Protein AF-A0A968WZY9-F1 (afdb_monomer)

Foldseek 3Di:
DDDCQDPPRFGWDQDPLGTWTDLPVFIADPVVQWTPDFDPVPPDDDDSTHDQNVCSVPDDDSHSFQQCHPVVQVVCCVVPVDGDFLVNLLVSLVQQLAFDPDPPSHNDPVQVVVCVVCVVCCQVQNDDPPDGFQALVSLLSSLLSNLVRDDPVCLVSSLVSLCQAAQLQTPVHNPVSLLCSLPPDPSCVVRPHRARAHHQWAPLQDWPPDGHSSNLLSSLLSCLQVHPLVVQLVSQCVRQVPPRSSSQSSNLSSVLSVCCNVVLAPSNLSSQSSCVRTGNDPDPHDCPRSCVVVVVVVVPDD

Mean predicted aligned error: 12.92 Å

Structure (mmCIF, N/CA/C/O backbone):
data_AF-A0A968WZY9-F1
#
_entry.id   AF-A0A968WZY9-F1
#
loop_
_atom_site.group_PDB
_atom_site.id
_atom_site.type_symbol
_atom_site.label_atom_id
_atom_site.label_alt_id
_atom_site.label_comp_id
_atom_site.label_asym_id
_atom_site.label_entity_id
_atom_site.label_seq_id
_atom_site.pdbx_PDB_ins_code
_atom_site.Cartn_x
_atom_site.Cartn_y
_atom_site.Cartn_z
_atom_site.occupancy
_atom_site.B_iso_or_equiv
_atom_site.auth_seq_id
_atom_site.auth_comp_id
_atom_site.auth_asym_id
_atom_site.auth_atom_id
_atom_site.pdbx_PDB_model_num
ATOM 1 N N . MET A 1 1 ? -13.220 -36.077 16.880 1.00 39.66 1 MET A N 1
ATOM 2 C CA . MET A 1 1 ? -12.294 -35.070 17.439 1.00 39.66 1 MET A CA 1
ATOM 3 C C . MET A 1 1 ? -13.018 -33.736 17.449 1.00 39.66 1 MET A C 1
ATOM 5 O O . MET A 1 1 ? -13.465 -33.317 16.391 1.00 39.66 1 MET A O 1
ATOM 9 N N . HIS A 1 2 ? -13.209 -33.118 18.615 1.00 42.47 2 HIS A N 1
ATOM 10 C CA . HIS A 1 2 ? -13.735 -31.753 18.688 1.00 42.47 2 HIS A CA 1
ATOM 11 C C . HIS A 1 2 ? -12.620 -30.784 18.286 1.00 42.47 2 HIS A C 1
ATOM 13 O O . HIS A 1 2 ? -11.524 -30.854 18.837 1.00 42.47 2 HIS A O 1
ATOM 19 N N . THR A 1 3 ? -12.872 -29.910 17.316 1.00 48.12 3 THR A N 1
ATOM 20 C CA . THR A 1 3 ? -11.933 -28.843 16.967 1.00 48.12 3 THR A CA 1
ATOM 21 C C . THR A 1 3 ? -11.948 -27.792 18.076 1.00 48.12 3 THR A C 1
ATOM 23 O O . THR A 1 3 ? -13.012 -27.351 18.509 1.00 48.12 3 THR A O 1
ATOM 26 N N . ALA A 1 4 ? -10.768 -27.389 18.552 1.00 61.94 4 ALA A N 1
ATOM 27 C CA . ALA A 1 4 ? -10.627 -26.323 19.548 1.00 61.94 4 ALA A CA 1
ATOM 28 C C . ALA A 1 4 ? -11.057 -24.944 19.003 1.00 61.94 4 ALA A C 1
ATOM 30 O O . ALA A 1 4 ? -11.374 -24.037 19.768 1.00 61.94 4 ALA A O 1
ATOM 31 N N . ARG A 1 5 ? -11.133 -24.807 17.673 1.00 65.31 5 ARG A N 1
ATOM 32 C CA . ARG A 1 5 ? -11.726 -23.657 16.986 1.00 65.31 5 ARG A CA 1
ATOM 33 C C . ARG A 1 5 ? -13.230 -23.844 16.829 1.00 65.31 5 ARG A C 1
ATOM 35 O O . ARG A 1 5 ? -13.664 -24.900 16.358 1.00 65.31 5 ARG A O 1
ATOM 42 N N . ARG A 1 6 ? -14.011 -22.831 17.215 1.00 74.25 6 ARG A N 1
ATOM 43 C CA . ARG A 1 6 ? -15.479 -22.852 17.101 1.00 74.25 6 ARG A CA 1
ATOM 44 C C . ARG A 1 6 ? -15.986 -21.604 16.374 1.00 74.25 6 ARG A C 1
ATOM 46 O O . ARG A 1 6 ? -15.965 -21.558 15.148 1.00 74.25 6 ARG A O 1
ATOM 53 N N . TRP A 1 7 ? -16.460 -20.602 17.103 1.00 55.00 7 TRP A N 1
ATOM 54 C CA . TRP A 1 7 ? -17.126 -19.442 16.524 1.00 55.00 7 TRP A CA 1
ATOM 55 C C . TRP A 1 7 ? -16.161 -18.537 15.747 1.00 55.00 7 TRP A C 1
ATOM 57 O O . TRP A 1 7 ? -15.059 -18.256 16.213 1.00 55.00 7 TRP A O 1
ATOM 67 N N . THR A 1 8 ? -16.561 -18.153 14.527 1.00 59.75 8 THR A N 1
ATOM 68 C CA . THR A 1 8 ? -15.757 -17.379 13.554 1.00 59.75 8 THR A CA 1
ATOM 69 C C . THR A 1 8 ? -14.313 -17.871 13.377 1.00 59.75 8 THR A C 1
ATOM 71 O O . THR A 1 8 ? -13.411 -17.077 13.133 1.00 59.75 8 THR A O 1
ATOM 74 N N . GLY A 1 9 ? -14.073 -19.178 13.538 1.00 65.88 9 GLY A N 1
ATOM 75 C CA . GLY A 1 9 ? -12.741 -19.778 13.405 1.00 65.88 9 GLY A CA 1
ATOM 76 C C . GLY A 1 9 ? -11.791 -19.547 14.587 1.00 65.88 9 GLY A C 1
ATOM 77 O O . GLY A 1 9 ? -10.646 -19.990 14.518 1.00 65.88 9 GLY A O 1
ATOM 78 N N . GLN A 1 10 ? -12.249 -18.917 15.671 1.00 72.88 10 GLN A N 1
ATOM 79 C CA . GLN A 1 10 ? -11.418 -18.570 16.826 1.00 72.88 10 GLN A CA 1
ATOM 80 C C . GLN A 1 10 ? -11.286 -19.722 17.820 1.00 72.88 10 GLN A C 1
ATOM 82 O O . GLN A 1 10 ? -12.179 -20.574 17.935 1.00 72.88 10 GLN A O 1
ATOM 87 N N . TRP A 1 11 ? -10.171 -19.736 18.552 1.00 71.50 11 TRP A N 1
ATOM 88 C CA . TRP A 1 11 ? -9.905 -20.719 19.600 1.00 71.50 11 TRP A CA 1
ATOM 89 C C . TRP A 1 11 ? -10.831 -20.486 20.789 1.00 71.50 11 TRP A C 1
ATOM 91 O O . TRP A 1 11 ? -10.942 -19.372 21.290 1.00 71.50 11 TRP A O 1
ATOM 101 N N . SER A 1 12 ? -11.521 -21.544 21.211 1.00 77.19 12 SER A N 1
ATOM 102 C CA . SER A 1 12 ? -12.376 -21.531 22.392 1.00 77.19 12 SER A CA 1
ATOM 103 C C . SER A 1 12 ? -11.566 -21.979 23.604 1.00 77.19 12 SER A C 1
ATOM 105 O O . SER A 1 12 ? -11.118 -23.124 23.645 1.00 77.19 12 SER A O 1
ATOM 107 N N . GLU A 1 13 ? -11.464 -21.127 24.616 1.00 73.50 13 GLU A N 1
ATOM 108 C CA . GLU A 1 13 ? -10.927 -21.474 25.931 1.00 73.50 13 GLU A CA 1
ATOM 109 C C . GLU A 1 13 ? -12.063 -21.647 26.941 1.00 73.50 13 GLU A C 1
ATOM 111 O O . GLU A 1 13 ? -12.970 -20.823 27.027 1.00 73.50 13 GLU A O 1
ATOM 116 N N . GLU A 1 14 ? -12.043 -22.731 27.712 1.00 74.88 14 GLU A N 1
ATOM 117 C CA . GLU A 1 14 ? -12.964 -22.921 28.837 1.00 74.88 14 GLU A CA 1
ATOM 118 C C . GLU A 1 14 ? -12.438 -22.133 30.044 1.00 74.88 14 GLU A C 1
ATOM 120 O O . GLU A 1 14 ? -11.320 -22.366 30.502 1.00 74.88 14 GLU A O 1
ATOM 125 N N . SER A 1 15 ? -13.239 -21.209 30.576 1.00 64.38 15 SER A N 1
ATOM 126 C CA . SER A 1 15 ? -12.901 -20.431 31.771 1.00 64.38 15 SER A CA 1
ATOM 127 C C . SER A 1 15 ? -13.986 -20.563 32.842 1.00 64.38 15 SER A C 1
ATOM 129 O O . SER A 1 15 ? -15.112 -20.975 32.557 1.00 64.38 15 SER A O 1
ATOM 131 N N . MET A 1 16 ? -13.699 -20.126 34.074 1.00 56.44 16 MET A N 1
ATOM 132 C CA . MET A 1 16 ? -14.706 -20.059 35.148 1.00 56.44 16 MET A CA 1
ATOM 133 C C . MET A 1 16 ? -15.886 -19.113 34.834 1.00 56.44 16 MET A C 1
ATOM 135 O O . MET A 1 16 ? -16.884 -19.132 35.549 1.00 56.44 16 MET A O 1
ATOM 139 N N . LEU A 1 17 ? -15.790 -18.300 33.774 1.00 57.31 17 LEU A N 1
ATOM 140 C CA . LEU A 1 17 ? -16.831 -17.385 33.290 1.00 57.31 17 LEU A CA 1
ATOM 141 C C . LEU A 1 17 ? -17.576 -17.921 32.045 1.00 57.31 17 LEU A C 1
ATOM 143 O O . LEU A 1 17 ? -18.368 -17.192 31.447 1.00 57.31 17 LEU A O 1
ATOM 147 N N . GLY A 1 18 ? -17.332 -19.176 31.645 1.00 65.50 18 GLY A N 1
ATOM 148 C CA . GLY A 1 18 ? -17.833 -19.790 30.407 1.00 65.50 18 GLY A CA 1
ATOM 149 C C . GLY A 1 18 ? -16.776 -19.854 29.295 1.00 65.50 18 GLY A C 1
ATOM 150 O O . GLY A 1 18 ? -15.618 -19.483 29.508 1.00 65.50 18 GLY A O 1
ATOM 151 N N . SER A 1 19 ? -17.158 -20.341 28.105 1.00 73.31 19 SER A N 1
ATOM 152 C CA . SER A 1 19 ? -16.253 -20.401 26.945 1.00 73.31 19 SER A CA 1
ATOM 153 C C . SER A 1 19 ? -15.888 -18.989 26.475 1.00 73.31 19 SER A C 1
ATOM 155 O O . SER A 1 19 ? -16.786 -18.203 26.192 1.00 73.31 19 SER A O 1
ATOM 157 N N . LEU A 1 20 ? -14.601 -18.671 26.364 1.00 82.06 20 LEU A N 1
ATOM 158 C CA . LEU A 1 20 ? -14.066 -17.431 25.799 1.00 82.06 20 LEU A CA 1
ATOM 159 C C . LEU A 1 20 ? -13.447 -17.705 24.432 1.00 82.06 20 LEU A C 1
ATOM 161 O O . LEU A 1 20 ? -12.949 -18.799 24.188 1.00 82.06 20 LEU A O 1
ATOM 165 N N . TYR A 1 21 ? -13.474 -16.713 23.548 1.00 78.19 21 TYR A N 1
ATOM 166 C CA . TYR A 1 21 ? -12.838 -16.793 22.238 1.00 78.19 21 TYR A CA 1
ATOM 167 C C . TYR A 1 21 ? -11.599 -15.913 22.191 1.00 78.19 21 TYR A C 1
ATOM 169 O O . TYR A 1 21 ? -11.698 -14.707 22.422 1.00 78.19 21 TYR A O 1
ATOM 177 N N . ASP A 1 22 ? -10.453 -16.508 21.885 1.00 80.69 22 ASP A N 1
ATOM 178 C CA . ASP A 1 22 ? -9.210 -15.776 21.670 1.00 80.69 22 ASP A CA 1
ATOM 179 C C . ASP A 1 22 ? -9.145 -15.257 20.226 1.00 80.69 22 ASP A C 1
ATOM 181 O O . ASP A 1 22 ? -9.097 -16.052 19.288 1.00 80.69 22 ASP A O 1
ATOM 185 N N . PHE A 1 23 ? -9.158 -13.929 20.064 1.00 71.25 23 PHE A N 1
ATOM 186 C CA . PHE A 1 23 ? -8.987 -13.223 18.785 1.00 71.25 23 PHE A CA 1
ATOM 187 C C . PHE A 1 23 ? -7.537 -12.722 18.583 1.00 71.25 23 PHE A C 1
ATOM 189 O O . PHE A 1 23 ? -7.266 -11.826 17.779 1.00 71.25 23 PHE A O 1
ATOM 196 N N . GLY A 1 24 ? -6.584 -13.236 19.365 1.00 70.19 24 GLY A N 1
ATOM 197 C CA . GLY A 1 24 ? -5.149 -12.948 19.313 1.00 70.19 24 GLY A CA 1
ATOM 198 C C . GLY A 1 24 ? -4.737 -11.611 19.936 1.00 70.19 24 GLY A C 1
ATOM 199 O O . GLY A 1 24 ? -3.662 -11.510 20.516 1.00 70.19 24 GLY A O 1
ATOM 200 N N . GLY A 1 25 ? -5.574 -10.574 19.837 1.00 66.38 25 GLY A N 1
ATOM 201 C CA . GLY A 1 25 ? -5.347 -9.278 20.499 1.00 66.38 25 GLY A CA 1
ATOM 202 C C . GLY A 1 25 ? -6.239 -9.038 21.718 1.00 66.38 25 GLY A C 1
ATOM 203 O O . GLY A 1 25 ? -5.916 -8.229 22.587 1.00 66.38 25 GLY A O 1
ATOM 204 N N . ARG A 1 26 ? -7.391 -9.715 21.775 1.00 80.06 26 ARG A N 1
ATOM 205 C CA . ARG A 1 26 ? -8.406 -9.562 22.822 1.00 80.06 26 ARG A CA 1
ATOM 206 C C . ARG A 1 26 ? -9.182 -10.863 22.985 1.00 80.06 26 ARG A C 1
ATOM 208 O O . ARG A 1 26 ? -9.463 -11.545 22.004 1.00 80.06 26 ARG A O 1
ATOM 215 N N . PHE A 1 27 ? -9.614 -11.142 24.209 1.00 82.56 27 PHE A N 1
ATOM 216 C CA . PHE A 1 27 ? -10.587 -12.200 24.469 1.00 82.56 27 PHE A CA 1
ATOM 217 C C . PHE A 1 27 ? -12.009 -11.675 24.287 1.00 82.56 27 PHE A C 1
ATOM 219 O O . PHE A 1 27 ? -12.334 -10.578 24.744 1.00 82.56 27 PHE A O 1
ATOM 226 N N . MET A 1 28 ? -12.868 -12.464 23.650 1.00 84.25 28 MET A N 1
ATOM 227 C CA . MET A 1 28 ? -14.288 -12.181 23.457 1.00 84.25 28 MET A CA 1
ATOM 228 C C . MET A 1 28 ? -15.132 -13.147 24.298 1.00 84.25 28 MET A C 1
ATOM 230 O O . MET A 1 28 ? -14.930 -14.359 24.252 1.00 84.25 28 MET A O 1
ATOM 234 N N . SER A 1 29 ? -16.088 -12.618 25.067 1.00 83.38 29 SER A N 1
ATOM 235 C CA . SER A 1 29 ? -17.090 -13.415 25.776 1.00 83.38 29 SER A CA 1
ATOM 236 C C . SER A 1 29 ? -18.355 -13.583 24.922 1.00 83.38 29 SER A C 1
ATOM 238 O O . SER A 1 29 ? -19.102 -12.614 24.752 1.00 83.38 29 SER A O 1
ATOM 240 N N . PRO A 1 30 ? -18.656 -14.793 24.416 1.00 73.44 30 PRO A N 1
ATOM 241 C CA . PRO A 1 30 ? -19.860 -15.056 23.631 1.00 73.44 30 PRO A CA 1
ATOM 242 C C . PRO A 1 30 ? -21.138 -14.910 24.460 1.00 73.44 30 PRO A C 1
ATOM 244 O O . PRO A 1 30 ? -22.174 -14.560 23.905 1.00 73.44 30 PRO A O 1
ATOM 247 N N . LEU A 1 31 ? -21.065 -15.118 25.781 1.00 78.88 31 LEU A N 1
ATOM 248 C CA . LEU A 1 31 ? -22.187 -14.889 26.694 1.00 78.88 31 LEU A CA 1
ATOM 249 C C . LEU A 1 31 ? -22.577 -13.405 26.744 1.00 78.88 31 LEU A C 1
ATOM 251 O O . LEU A 1 31 ? -23.757 -13.075 26.796 1.00 78.88 31 LEU A O 1
ATOM 255 N N . LEU A 1 32 ? -21.582 -12.515 26.717 1.00 77.06 32 LEU A N 1
ATOM 256 C CA . LEU A 1 32 ? -21.786 -11.064 26.742 1.00 77.06 32 LEU A CA 1
ATOM 257 C C . LEU A 1 32 ? -21.867 -10.445 25.337 1.00 77.06 32 LEU A C 1
ATOM 259 O O . LEU A 1 32 ? -22.207 -9.268 25.220 1.00 77.06 32 LEU A O 1
ATOM 263 N N . ALA A 1 33 ? -21.524 -11.211 24.296 1.00 74.12 33 ALA A N 1
ATOM 264 C CA . ALA A 1 33 ? -21.313 -10.759 22.919 1.00 74.12 33 ALA A CA 1
ATOM 265 C C . ALA A 1 33 ? -20.370 -9.539 22.817 1.00 74.12 33 ALA A C 1
ATOM 267 O O . ALA A 1 33 ? -20.612 -8.599 22.055 1.00 74.12 33 ALA A O 1
ATOM 268 N N . ARG A 1 34 ? -19.308 -9.527 23.633 1.00 79.31 34 ARG A N 1
ATOM 269 C CA . ARG A 1 34 ? -18.388 -8.390 23.801 1.00 79.31 34 ARG A CA 1
ATOM 270 C C . ARG A 1 34 ? -16.951 -8.844 24.033 1.00 79.31 34 ARG A C 1
ATOM 272 O O . ARG A 1 34 ? -16.720 -9.902 24.615 1.00 79.31 34 ARG A O 1
ATOM 279 N N . PHE A 1 35 ? -15.990 -8.013 23.636 1.00 83.06 35 PHE A N 1
ATOM 280 C CA . PHE A 1 35 ? -14.603 -8.142 24.078 1.00 83.06 35 PHE A CA 1
ATOM 281 C C . PHE A 1 35 ? -14.493 -7.894 25.587 1.00 83.06 35 PHE A C 1
ATOM 283 O O . PHE A 1 35 ? -15.277 -7.140 26.160 1.00 83.06 35 PHE A O 1
ATOM 290 N N . LEU A 1 36 ? -13.528 -8.547 26.231 1.00 82.94 36 LEU A N 1
ATOM 291 C CA . LEU A 1 36 ? -13.233 -8.411 27.659 1.00 82.94 36 LEU A CA 1
ATOM 292 C C . LEU A 1 36 ? -12.228 -7.293 27.953 1.00 82.94 36 LEU A C 1
ATOM 294 O O . LEU A 1 36 ? -12.117 -6.846 29.091 1.00 82.94 36 LEU A O 1
ATOM 298 N N . SER A 1 37 ? -11.526 -6.819 26.926 1.00 79.62 37 SER A N 1
ATOM 299 C CA . SER A 1 37 ? -10.630 -5.670 26.988 1.00 79.62 37 SER A CA 1
ATOM 300 C C . SER A 1 37 ? -11.048 -4.606 25.966 1.00 79.62 37 SER A C 1
ATOM 302 O O . SER A 1 37 ? -11.588 -4.938 24.904 1.00 79.62 37 SER A O 1
ATOM 304 N N . PRO A 1 38 ? -10.839 -3.316 26.280 1.00 77.44 38 PRO A N 1
ATOM 305 C CA . PRO A 1 38 ? -11.165 -2.239 25.362 1.00 77.44 38 PRO A CA 1
ATOM 306 C C . PRO A 1 38 ? -10.225 -2.255 24.150 1.00 77.44 38 PRO A C 1
ATOM 308 O O . PRO A 1 38 ? -9.033 -2.522 24.282 1.00 77.44 38 PRO A O 1
ATOM 311 N N . ASP A 1 39 ? -10.751 -1.908 22.978 1.00 65.69 39 ASP A N 1
ATOM 312 C CA . ASP A 1 39 ? -9.957 -1.667 21.771 1.00 65.69 39 ASP A CA 1
ATOM 313 C C . ASP A 1 39 ? -8.897 -0.580 22.002 1.00 65.69 39 ASP A C 1
ATOM 315 O O . ASP A 1 39 ? -9.252 0.534 22.395 1.00 65.69 39 ASP A O 1
ATOM 319 N N . VAL A 1 40 ? -7.613 -0.881 21.794 1.00 65.81 40 VAL A N 1
ATOM 320 C CA . VAL A 1 40 ? -6.506 0.076 21.991 1.00 65.81 40 VAL A CA 1
ATOM 321 C C . VAL A 1 40 ? -6.291 1.010 20.795 1.00 65.81 40 VAL A C 1
ATOM 323 O O . VAL A 1 40 ? -5.667 2.057 20.964 1.00 65.81 40 VAL A O 1
ATOM 326 N N . VAL A 1 41 ? -6.833 0.661 19.623 1.00 61.38 41 VAL A N 1
ATOM 327 C CA . VAL A 1 41 ? -6.696 1.408 18.363 1.00 61.38 41 VAL A CA 1
ATOM 328 C C . VAL A 1 41 ? -7.850 2.400 18.194 1.00 61.38 41 VAL A C 1
ATOM 330 O O . VAL A 1 41 ? -7.626 3.555 17.837 1.00 61.38 41 VAL A O 1
ATOM 333 N N . SER A 1 42 ? -9.078 2.002 18.540 1.00 54.66 42 SER A N 1
ATOM 334 C CA . SER A 1 42 ? -10.242 2.900 18.533 1.00 54.66 42 SER A CA 1
ATOM 335 C C . SER A 1 42 ? -10.180 3.890 19.706 1.00 54.66 42 SER A C 1
ATOM 337 O O . SER A 1 42 ? -10.558 3.554 20.837 1.00 54.66 42 SER A O 1
ATOM 339 N N . LYS A 1 43 ? -9.739 5.129 19.443 1.00 51.34 43 LYS A N 1
ATOM 340 C CA . LYS A 1 43 ? -9.636 6.185 20.467 1.00 51.34 43 LYS A CA 1
ATOM 341 C C . LYS A 1 43 ? -10.912 7.020 20.665 1.00 51.34 43 LYS A C 1
ATOM 343 O O . LYS A 1 43 ? -11.142 7.417 21.803 1.00 51.34 43 LYS A O 1
ATOM 348 N N . ASP A 1 44 ? -11.813 7.133 19.679 1.00 43.53 44 ASP A N 1
ATOM 349 C CA . ASP A 1 44 ? -12.994 8.012 19.781 1.00 43.53 44 ASP A CA 1
ATOM 350 C C . ASP A 1 44 ? -14.334 7.335 19.388 1.00 43.53 44 ASP A C 1
ATOM 352 O O . ASP A 1 44 ? -14.669 7.219 18.216 1.00 43.53 44 ASP A O 1
ATOM 356 N N . GLY A 1 45 ? -15.161 6.968 20.386 1.00 47.28 45 GLY A N 1
ATOM 357 C CA . GLY A 1 45 ? -16.629 6.865 20.233 1.00 47.28 45 GLY A CA 1
ATOM 358 C C . GLY A 1 45 ? -17.311 5.478 20.245 1.00 47.28 45 GLY A C 1
ATOM 359 O O . GLY A 1 45 ? -17.161 4.667 19.344 1.00 47.28 45 GLY A O 1
ATOM 360 N N . PHE A 1 46 ? -18.202 5.303 21.236 1.00 57.72 46 PHE A N 1
ATOM 361 C CA . PHE A 1 46 ? -19.272 4.295 21.404 1.00 57.72 46 PHE A CA 1
ATOM 362 C C . PHE A 1 46 ? -18.863 2.808 21.509 1.00 57.72 46 PHE A C 1
ATOM 364 O O . PHE A 1 46 ? -18.985 2.016 20.586 1.00 57.72 46 PHE A O 1
ATOM 371 N N . ASN A 1 47 ? -18.508 2.433 22.747 1.00 67.12 47 ASN A N 1
ATOM 372 C CA . ASN A 1 47 ? -18.290 1.079 23.277 1.00 67.12 47 ASN A CA 1
ATOM 373 C C . ASN A 1 47 ? -17.090 0.297 22.705 1.00 67.12 47 ASN A C 1
ATOM 375 O O . ASN A 1 47 ? -17.234 -0.598 21.878 1.00 67.12 47 ASN A O 1
ATOM 379 N N . ARG A 1 48 ? -15.917 0.529 23.307 1.00 73.06 48 ARG A N 1
ATOM 380 C CA . ARG A 1 48 ? -14.634 -0.151 23.028 1.00 73.06 48 ARG A CA 1
ATOM 381 C C . ARG A 1 48 ? -14.626 -1.666 23.290 1.00 73.06 48 ARG A C 1
ATOM 383 O O . ARG A 1 48 ? -13.625 -2.316 23.011 1.00 73.06 48 ARG A O 1
ATOM 390 N N . TYR A 1 49 ? -15.715 -2.214 23.825 1.00 76.50 49 TYR A N 1
ATOM 391 C CA . TYR A 1 49 ? -15.900 -3.643 24.073 1.00 76.50 49 TYR A CA 1
ATOM 392 C C . TYR A 1 49 ? -16.822 -4.313 23.040 1.00 76.50 49 TYR A C 1
ATOM 394 O O . TYR A 1 49 ? -17.134 -5.492 23.179 1.00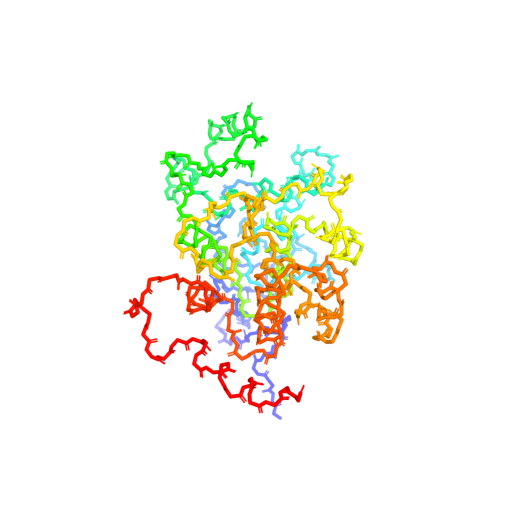 76.50 49 TYR A O 1
ATOM 402 N N . GLN A 1 50 ? -17.336 -3.593 22.039 1.00 66.56 50 GLN A N 1
ATOM 403 C CA . GLN A 1 50 ? -18.295 -4.168 21.090 1.00 66.56 50 GLN A CA 1
ATOM 404 C C . GLN A 1 50 ? -17.632 -5.148 20.115 1.00 66.56 50 GLN A C 1
ATOM 406 O O . GLN A 1 50 ? -16.562 -4.872 19.582 1.00 66.56 50 GLN A O 1
ATOM 411 N N . TYR A 1 51 ? -18.305 -6.266 19.844 1.00 58.34 51 TYR A N 1
ATOM 412 C CA . TYR A 1 51 ? -17.946 -7.186 18.768 1.00 58.34 51 TYR A CA 1
ATOM 413 C C . TYR A 1 51 ? -18.896 -6.990 17.577 1.00 58.34 51 TYR A C 1
ATOM 415 O O . TYR A 1 51 ? -20.116 -6.933 17.767 1.00 58.34 51 TYR A O 1
ATOM 423 N N . GLY A 1 52 ? -18.358 -6.881 16.355 1.00 56.59 52 GLY A N 1
ATOM 424 C CA . GLY A 1 52 ? -19.149 -6.866 15.115 1.00 56.59 52 GLY A CA 1
ATOM 425 C C . GLY A 1 52 ? -20.277 -5.825 15.087 1.00 56.59 52 GLY A C 1
ATOM 426 O O . GLY A 1 52 ? -21.347 -6.100 14.550 1.00 56.59 52 GLY A O 1
ATOM 427 N N . PHE A 1 53 ? -20.091 -4.666 15.735 1.00 55.22 53 PHE A N 1
ATOM 428 C CA . PHE A 1 53 ? -21.095 -3.594 15.858 1.00 55.22 53 PHE A CA 1
ATOM 429 C C . PHE A 1 53 ? -22.468 -4.063 16.400 1.00 55.22 53 PHE A C 1
ATOM 431 O O . PHE A 1 53 ? -23.518 -3.625 15.933 1.00 55.22 53 PHE A O 1
ATOM 438 N N . ASN A 1 54 ? -22.482 -5.001 17.359 1.00 55.25 54 ASN A N 1
ATOM 439 C CA . ASN A 1 54 ? -23.695 -5.679 17.855 1.00 55.25 54 ASN A CA 1
ATOM 440 C C . ASN A 1 54 ? -24.509 -6.403 16.754 1.00 55.25 54 ASN A C 1
ATOM 442 O O . ASN A 1 54 ? -25.676 -6.735 16.959 1.00 55.25 54 ASN A O 1
ATOM 446 N N . SER A 1 55 ? -23.909 -6.672 15.589 1.00 46.00 55 SER A N 1
ATOM 447 C CA . SER A 1 55 ? -24.504 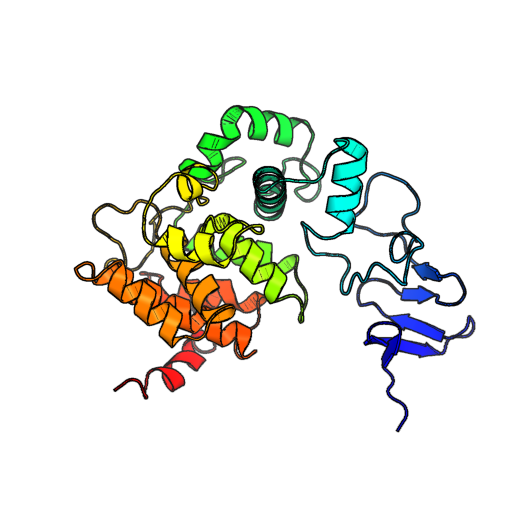-7.424 14.479 1.00 46.00 55 SER A CA 1
ATOM 448 C C . SER A 1 55 ? -23.565 -8.551 14.004 1.00 46.00 55 SER A C 1
ATOM 450 O O . SER A 1 55 ? -23.110 -8.562 12.857 1.00 46.00 55 SER A O 1
ATOM 452 N N . PRO A 1 56 ? -23.280 -9.542 14.874 1.00 46.16 56 PRO A N 1
ATOM 453 C CA . PRO A 1 56 ? -22.297 -10.607 14.627 1.00 46.16 56 PRO A CA 1
ATOM 454 C C . PRO A 1 56 ? -22.669 -11.586 13.501 1.00 46.16 56 PRO A C 1
ATOM 456 O O . PRO A 1 56 ? -21.872 -12.445 13.146 1.00 46.16 56 PRO A O 1
ATOM 459 N N . LEU A 1 57 ? -23.880 -11.483 12.946 1.00 40.19 57 LEU A N 1
ATOM 460 C CA . LEU A 1 57 ? -24.314 -12.262 11.782 1.00 40.19 57 LEU A CA 1
ATOM 461 C C . LEU A 1 57 ? -23.946 -11.593 10.450 1.00 40.19 57 LEU A C 1
ATOM 463 O O . LEU A 1 57 ? -24.015 -12.242 9.411 1.00 40.19 57 LEU A O 1
ATOM 467 N N . LYS A 1 58 ? -23.605 -10.297 10.470 1.00 31.23 58 LYS A N 1
ATOM 468 C CA . LYS A 1 58 ? -23.358 -9.489 9.268 1.00 31.23 58 LYS A CA 1
ATOM 469 C C . LYS A 1 58 ? -21.891 -9.090 9.099 1.00 31.23 58 LYS A C 1
ATOM 471 O O . LYS A 1 58 ? -21.455 -8.912 7.967 1.00 31.23 58 LYS A O 1
ATOM 476 N N . TYR A 1 59 ? -21.147 -8.942 10.194 1.00 41.66 59 TYR A N 1
ATOM 477 C CA . TYR A 1 59 ? -19.765 -8.463 10.172 1.00 41.66 59 TYR A CA 1
ATOM 478 C C . TYR A 1 59 ? -18.835 -9.459 10.863 1.00 41.66 59 TYR A C 1
ATOM 480 O O . TYR A 1 59 ? -19.113 -9.904 11.977 1.00 41.66 59 TYR A O 1
ATOM 488 N N . THR A 1 60 ? -17.728 -9.792 10.202 1.00 46.12 60 THR A N 1
ATOM 489 C CA . THR A 1 60 ? -16.633 -10.589 10.761 1.00 46.12 60 THR A CA 1
ATOM 490 C C . THR A 1 60 ? -15.365 -9.766 10.632 1.00 46.12 60 THR A C 1
ATOM 492 O O . THR A 1 60 ? -14.984 -9.396 9.529 1.00 46.12 60 THR A O 1
ATOM 495 N N . ASP A 1 61 ? -14.757 -9.465 11.768 1.00 48.16 61 ASP A N 1
ATOM 496 C CA . ASP A 1 61 ? -13.441 -8.853 11.875 1.00 48.16 61 ASP A CA 1
ATOM 497 C C . ASP A 1 61 ? -12.478 -9.960 12.336 1.00 48.16 61 ASP A C 1
ATOM 499 O O . ASP A 1 61 ? -12.560 -10.384 13.497 1.00 48.16 61 ASP A O 1
ATOM 503 N N . PRO A 1 62 ? -11.661 -10.539 11.432 1.00 51.81 62 PRO A N 1
ATOM 504 C CA . PRO A 1 62 ? -10.791 -11.654 11.788 1.00 51.81 62 PRO A CA 1
ATOM 505 C C . PRO A 1 62 ? -9.675 -11.248 12.758 1.00 51.81 62 PRO A C 1
ATOM 507 O O . PRO A 1 62 ? -9.214 -12.104 13.517 1.00 51.81 62 PRO A O 1
ATOM 510 N N . SER A 1 63 ? -9.241 -9.976 12.730 1.00 49.28 63 SER A N 1
ATOM 511 C CA . SER A 1 63 ? -7.999 -9.514 13.359 1.00 49.28 63 SER A CA 1
ATOM 512 C C . SER A 1 63 ? -8.126 -8.270 14.249 1.00 49.28 63 SER A C 1
ATOM 514 O O . SER A 1 63 ? -7.451 -8.238 15.284 1.00 49.28 63 SER A O 1
ATOM 516 N N . GLY A 1 64 ? -8.932 -7.276 13.868 1.00 47.25 64 GLY A N 1
ATOM 517 C CA . GLY A 1 64 ? -9.077 -5.949 14.474 1.00 47.25 64 GLY A CA 1
ATOM 518 C C . GLY A 1 64 ? -8.106 -4.878 13.982 1.00 47.25 64 GLY A C 1
ATOM 519 O O . GLY A 1 64 ? -7.944 -3.884 14.690 1.00 47.25 64 GLY A O 1
ATOM 520 N N . HIS A 1 65 ? -7.399 -5.093 12.861 1.00 56.41 65 HIS A N 1
ATOM 521 C CA . HIS A 1 65 ? -6.257 -4.249 12.471 1.00 56.41 65 HIS A CA 1
ATOM 522 C C . HIS A 1 65 ? -6.205 -3.755 11.015 1.00 56.41 65 HIS A C 1
ATOM 524 O O . HIS A 1 65 ? -5.407 -2.857 10.767 1.00 56.41 65 HIS A O 1
ATOM 530 N N . ASP A 1 66 ? -7.010 -4.248 10.068 1.00 64.00 66 ASP A N 1
ATOM 531 C CA . ASP A 1 66 ? -6.971 -3.742 8.681 1.00 64.00 66 ASP A CA 1
ATOM 532 C C . ASP A 1 66 ? -7.297 -2.224 8.650 1.00 64.00 66 ASP A C 1
ATOM 534 O O . ASP A 1 66 ? -8.296 -1.779 9.226 1.00 64.00 66 ASP A O 1
ATOM 538 N N . PRO A 1 67 ? -6.451 -1.377 8.023 1.00 67.81 67 PRO A N 1
ATOM 539 C CA . PRO A 1 67 ? -6.580 0.071 8.125 1.00 67.81 67 PRO A CA 1
ATOM 540 C C . PRO A 1 67 ? -7.822 0.616 7.412 1.00 67.81 67 PRO A C 1
ATOM 542 O O . PRO A 1 67 ? -8.226 1.740 7.719 1.00 67.81 67 PRO A O 1
ATOM 545 N N . ILE A 1 68 ? -8.402 -0.141 6.478 1.00 83.06 68 ILE A N 1
ATOM 546 C CA . ILE A 1 68 ? -9.612 0.198 5.719 1.00 83.06 68 ILE A CA 1
ATOM 547 C C . ILE A 1 68 ? -10.732 -0.826 5.954 1.00 83.06 68 ILE A C 1
ATOM 549 O O . ILE A 1 68 ? -11.593 -1.023 5.094 1.00 83.06 68 ILE A O 1
ATOM 553 N N . ASP A 1 69 ? -10.721 -1.469 7.120 1.00 77.75 69 ASP A N 1
ATOM 554 C CA . ASP A 1 69 ? -11.716 -2.454 7.511 1.00 77.75 69 ASP A CA 1
ATOM 555 C C . ASP A 1 69 ? -13.138 -1.873 7.636 1.00 77.75 69 ASP A C 1
ATOM 557 O O . ASP A 1 69 ? -13.409 -0.670 7.534 1.00 77.75 69 ASP A O 1
ATOM 561 N N . ALA A 1 70 ? -14.094 -2.760 7.911 1.00 74.31 70 ALA A N 1
ATOM 562 C CA . ALA A 1 70 ? -15.486 -2.370 8.091 1.00 74.31 70 ALA A CA 1
ATOM 563 C C . ALA A 1 70 ? -15.702 -1.409 9.281 1.00 74.31 70 ALA A C 1
ATOM 565 O O . ALA A 1 70 ? -16.708 -0.688 9.294 1.00 74.31 70 ALA A O 1
ATOM 566 N N . ALA A 1 71 ? -14.805 -1.395 10.277 1.00 73.38 71 ALA A N 1
ATOM 567 C CA . ALA A 1 71 ? -14.877 -0.465 11.399 1.00 73.38 71 ALA A CA 1
ATOM 568 C C . ALA A 1 71 ? -14.529 0.954 10.935 1.00 73.38 71 ALA A C 1
ATOM 570 O O . ALA A 1 71 ? -15.339 1.866 11.129 1.00 73.38 71 ALA A O 1
ATOM 571 N N . TRP A 1 72 ? -13.413 1.119 10.220 1.00 80.50 72 TRP A N 1
ATOM 572 C CA . TRP A 1 72 ? -13.033 2.381 9.593 1.00 80.50 72 TRP A CA 1
ATOM 573 C C . TRP A 1 72 ? -14.109 2.876 8.620 1.00 80.50 72 TRP A C 1
ATOM 575 O O . TRP A 1 72 ? -14.533 4.029 8.717 1.00 80.50 72 TRP A O 1
ATOM 585 N N . GLU A 1 73 ? -14.636 2.019 7.737 1.00 83.69 73 GLU A N 1
ATOM 586 C CA . GLU A 1 73 ? -15.722 2.412 6.825 1.00 83.69 73 GLU A CA 1
ATOM 587 C C . GLU A 1 73 ? -16.996 2.821 7.589 1.00 83.69 73 GLU A C 1
ATOM 589 O O . GLU A 1 73 ? -17.747 3.710 7.175 1.00 83.69 73 GLU A O 1
ATOM 594 N N . GLY A 1 74 ? -17.275 2.173 8.722 1.00 82.50 74 GLY A N 1
ATOM 595 C CA . GLY A 1 74 ? -18.366 2.535 9.622 1.00 82.50 74 GLY A CA 1
ATOM 596 C C . GLY A 1 74 ? -18.194 3.931 10.217 1.00 82.50 74 GLY A C 1
ATOM 597 O O . GLY A 1 74 ? -19.133 4.732 10.188 1.00 82.50 74 GLY A O 1
ATOM 598 N N . ASP A 1 75 ? -17.008 4.236 10.729 1.00 75.12 75 ASP A N 1
ATOM 599 C CA . ASP A 1 75 ? -16.705 5.524 11.352 1.00 75.12 75 ASP A CA 1
ATOM 600 C C . ASP A 1 75 ? -16.625 6.653 10.324 1.00 75.12 75 ASP A C 1
ATOM 602 O O . ASP A 1 75 ? -17.204 7.723 10.539 1.00 75.12 75 ASP A O 1
ATOM 606 N N . PHE A 1 76 ? -16.062 6.375 9.148 1.00 80.56 76 PHE A N 1
ATOM 607 C CA . PHE A 1 76 ? -16.087 7.281 8.008 1.00 80.56 76 PHE A CA 1
ATOM 608 C C . PHE A 1 76 ? -17.524 7.676 7.643 1.00 80.56 76 PHE A C 1
ATOM 610 O O . PHE A 1 76 ? -17.854 8.860 7.561 1.00 80.56 76 PHE A O 1
ATOM 617 N N . ARG A 1 77 ? -18.433 6.702 7.500 1.00 89.12 77 ARG A N 1
ATOM 618 C CA . ARG A 1 77 ? -19.844 6.976 7.171 1.00 89.12 77 ARG A CA 1
ATOM 619 C C . ARG A 1 77 ? -20.546 7.799 8.241 1.00 89.12 77 ARG A C 1
ATOM 621 O O . ARG A 1 77 ? -21.346 8.679 7.915 1.00 89.12 77 ARG A O 1
ATOM 628 N N . LYS A 1 78 ? -20.253 7.551 9.521 1.00 83.19 78 LYS A N 1
ATOM 629 C CA . LYS A 1 78 ? -20.812 8.348 10.624 1.00 83.19 78 LYS A CA 1
ATOM 630 C C . LYS A 1 78 ? -20.348 9.800 10.550 1.00 83.19 78 LYS A C 1
ATOM 632 O O . LYS A 1 78 ? -21.191 10.683 10.731 1.00 83.19 78 LYS A O 1
ATOM 637 N N . ALA A 1 79 ? -19.065 10.034 10.283 1.00 74.19 79 ALA A N 1
ATOM 638 C CA . ALA A 1 79 ? -18.474 11.367 10.221 1.00 74.19 79 ALA A CA 1
ATOM 639 C C . ALA A 1 79 ? -18.888 12.134 8.953 1.00 74.19 79 ALA A C 1
ATOM 641 O O . ALA A 1 79 ? -19.312 13.284 9.037 1.00 74.19 79 ALA A O 1
ATOM 642 N N . HIS A 1 80 ? -18.843 11.482 7.790 1.00 78.12 80 HIS A N 1
ATOM 643 C CA . HIS A 1 80 ? -18.970 12.134 6.483 1.00 78.12 80 HIS A CA 1
ATOM 644 C C . HIS A 1 80 ? -20.343 11.975 5.818 1.00 78.12 80 HIS A C 1
ATOM 646 O O . HIS A 1 80 ? -20.598 12.606 4.795 1.00 78.12 80 HIS A O 1
ATOM 652 N N . LYS A 1 81 ? -21.236 11.145 6.376 1.00 92.50 81 LYS A N 1
ATOM 653 C CA . LYS A 1 81 ? -22.590 10.874 5.846 1.00 92.50 81 LYS A CA 1
ATOM 654 C C . LYS A 1 81 ? -22.608 10.351 4.400 1.00 92.50 81 LYS A C 1
ATOM 656 O O . LYS A 1 81 ? -23.602 10.512 3.698 1.00 92.50 81 LYS A O 1
ATOM 661 N N . ARG A 1 82 ? -21.524 9.702 3.971 1.00 91.88 82 ARG A N 1
ATOM 662 C CA . ARG A 1 82 ? -21.369 9.018 2.679 1.00 91.88 82 ARG A CA 1
ATOM 663 C C . ARG A 1 82 ? -20.416 7.835 2.822 1.00 91.88 82 ARG A C 1
ATOM 665 O O . ARG A 1 82 ? -19.610 7.822 3.752 1.00 91.88 82 ARG A O 1
ATOM 672 N N . ASP A 1 83 ? -20.485 6.884 1.897 1.00 87.38 83 ASP A N 1
ATOM 673 C CA . ASP A 1 83 ? -19.494 5.809 1.804 1.00 87.38 83 ASP A CA 1
ATOM 674 C C . ASP A 1 83 ? -18.118 6.374 1.385 1.00 87.38 83 ASP A C 1
ATOM 676 O O . ASP A 1 83 ? -18.061 7.387 0.667 1.00 87.38 83 ASP A O 1
ATOM 680 N N . PRO A 1 84 ? -17.006 5.759 1.832 1.00 86.50 84 PRO A N 1
ATOM 681 C CA . PRO A 1 84 ? -15.679 6.140 1.372 1.00 86.50 84 PRO A CA 1
ATOM 682 C C . PRO A 1 84 ? -15.498 5.782 -0.107 1.00 86.50 84 PRO A C 1
ATOM 684 O O . PRO A 1 84 ? -15.870 4.694 -0.559 1.00 86.50 84 PRO A O 1
ATOM 687 N N . ASN A 1 85 ? -14.891 6.693 -0.862 1.00 86.38 85 ASN A N 1
ATOM 688 C CA . ASN A 1 85 ? -14.453 6.468 -2.236 1.00 86.38 85 ASN A CA 1
ATOM 689 C C . ASN A 1 85 ? -12.983 6.002 -2.268 1.00 86.38 85 ASN A C 1
ATOM 691 O O . ASN A 1 85 ? -12.370 5.733 -1.232 1.00 86.38 85 ASN A O 1
ATOM 695 N N . GLU A 1 86 ? -12.413 5.842 -3.459 1.00 86.50 86 GLU A N 1
ATOM 696 C CA . GLU A 1 86 ? -11.016 5.441 -3.649 1.00 86.50 86 GLU A CA 1
ATOM 697 C C . GLU A 1 86 ? -10.031 6.421 -3.011 1.00 86.50 86 GLU A C 1
ATOM 699 O O . GLU A 1 86 ? -9.062 5.991 -2.389 1.00 86.50 86 GLU A O 1
ATOM 704 N N . GLN A 1 87 ? -10.287 7.725 -3.125 1.00 86.75 87 GLN A N 1
ATOM 705 C CA . GLN A 1 87 ? -9.417 8.741 -2.548 1.00 86.75 87 GLN A CA 1
ATOM 706 C C . GLN A 1 87 ? -9.411 8.671 -1.019 1.00 86.75 87 GLN A C 1
ATOM 708 O O . GLN A 1 87 ? -8.341 8.753 -0.428 1.00 86.75 87 GLN A O 1
ATOM 713 N N . ASP A 1 88 ? -10.560 8.444 -0.376 1.00 88.50 88 ASP A N 1
ATOM 714 C CA . ASP A 1 88 ? -10.619 8.312 1.086 1.00 88.50 88 ASP A CA 1
ATOM 715 C C . ASP A 1 88 ? -9.825 7.086 1.573 1.00 88.50 88 ASP A C 1
ATOM 717 O O . ASP A 1 88 ? -9.123 7.148 2.584 1.00 88.50 88 ASP A O 1
ATOM 721 N N . ARG A 1 89 ? -9.888 5.970 0.828 1.00 90.56 89 ARG A N 1
ATOM 722 C CA . ARG A 1 89 ? -9.086 4.766 1.113 1.00 90.56 89 ARG A CA 1
ATOM 723 C C . ARG A 1 89 ? -7.595 5.029 0.920 1.00 90.56 89 ARG A C 1
ATOM 725 O O . ARG A 1 89 ? -6.791 4.614 1.749 1.00 90.56 89 ARG A O 1
ATOM 732 N N . ARG A 1 90 ? -7.225 5.748 -0.144 1.00 91.56 90 ARG A N 1
ATOM 733 C CA . ARG A 1 90 ? -5.845 6.184 -0.402 1.00 91.56 90 ARG A CA 1
ATOM 734 C C . ARG A 1 90 ? -5.322 7.063 0.729 1.00 91.56 90 ARG A C 1
ATOM 736 O O . ARG A 1 90 ? -4.243 6.792 1.242 1.00 91.56 90 ARG A O 1
ATOM 743 N N . ASP A 1 91 ? -6.100 8.048 1.167 1.00 88.62 91 ASP A N 1
ATOM 744 C CA . ASP A 1 91 ? -5.741 8.951 2.266 1.00 88.62 91 ASP A CA 1
ATOM 745 C C . ASP A 1 91 ? -5.547 8.177 3.581 1.00 88.62 91 ASP A C 1
ATOM 747 O O . ASP A 1 91 ? -4.581 8.401 4.316 1.00 88.62 91 ASP A O 1
ATOM 751 N N . ARG A 1 92 ? -6.412 7.191 3.851 1.00 89.06 92 ARG A N 1
ATOM 752 C CA . ARG A 1 92 ? -6.268 6.310 5.012 1.00 89.06 92 ARG A CA 1
ATOM 753 C C . ARG A 1 92 ? -4.997 5.463 4.945 1.00 89.06 92 ARG A C 1
ATOM 755 O O . ARG A 1 92 ? -4.261 5.419 5.931 1.00 89.06 92 ARG A O 1
ATOM 762 N N . LEU A 1 93 ? -4.714 4.829 3.810 1.00 93.25 93 LEU A N 1
ATOM 763 C CA . LEU A 1 93 ? -3.504 4.021 3.625 1.00 93.25 93 LEU A CA 1
ATOM 764 C C . LEU A 1 93 ? -2.230 4.873 3.684 1.00 93.25 93 LEU A C 1
ATOM 766 O O . LEU A 1 93 ? -1.252 4.458 4.301 1.00 93.25 93 LEU A O 1
ATOM 770 N N . PHE A 1 94 ? -2.262 6.098 3.154 1.00 92.88 94 PHE A N 1
ATOM 771 C CA . PHE A 1 94 ? -1.167 7.057 3.297 1.00 92.88 94 PHE A CA 1
ATOM 772 C C . PHE A 1 94 ? -0.858 7.322 4.777 1.00 92.88 94 PHE A C 1
ATOM 774 O O . PHE A 1 94 ? 0.296 7.242 5.192 1.00 92.88 94 PHE A O 1
ATOM 781 N N . SER A 1 95 ? -1.889 7.541 5.604 1.00 88.38 95 SER A N 1
ATOM 782 C CA . SER A 1 95 ? -1.714 7.729 7.054 1.00 88.38 95 SER A CA 1
ATOM 783 C C . SER A 1 95 ? -1.227 6.484 7.806 1.00 88.38 95 SER A C 1
ATOM 785 O O . SER A 1 95 ? -0.706 6.601 8.913 1.00 88.38 95 SER A O 1
ATOM 787 N N . ALA A 1 96 ? -1.417 5.293 7.233 1.00 88.31 96 ALA A N 1
ATOM 788 C CA . ALA A 1 96 ? -0.941 4.036 7.803 1.00 88.31 96 ALA A CA 1
ATOM 789 C C . ALA A 1 96 ? 0.552 3.803 7.511 1.00 88.31 96 ALA A C 1
ATOM 791 O O . ALA A 1 96 ? 1.239 3.166 8.308 1.00 88.31 96 ALA A O 1
ATOM 792 N N . ILE A 1 97 ? 1.037 4.333 6.384 1.00 92.31 97 ILE A N 1
ATOM 793 C CA . ILE A 1 97 ? 2.420 4.218 5.912 1.00 92.31 97 ILE A CA 1
ATOM 794 C C . ILE A 1 97 ? 3.303 5.329 6.498 1.00 92.31 97 ILE A C 1
ATOM 796 O O . ILE A 1 97 ? 4.406 5.062 6.976 1.00 92.31 97 ILE A O 1
ATOM 800 N N . PHE A 1 98 ? 2.816 6.571 6.504 1.00 89.38 98 PHE A N 1
ATOM 801 C CA . PHE A 1 98 ? 3.546 7.720 7.034 1.00 89.38 98 PHE A CA 1
ATOM 802 C C . PHE A 1 98 ? 3.097 8.048 8.451 1.00 89.38 98 PHE A C 1
ATOM 804 O O . PHE A 1 98 ? 1.907 8.176 8.722 1.00 89.38 98 PHE A O 1
ATOM 811 N N . LYS A 1 99 ? 4.048 8.267 9.361 1.00 85.12 99 LYS A N 1
ATOM 812 C CA . LYS A 1 99 ? 3.733 8.674 10.736 1.00 85.12 99 LYS A CA 1
ATOM 813 C C . LYS A 1 99 ? 3.352 10.156 10.806 1.00 85.12 99 LYS A C 1
ATOM 815 O O . LYS A 1 99 ? 4.027 11.023 10.242 1.00 85.12 99 LYS A O 1
ATOM 820 N N . GLY A 1 100 ? 2.283 10.437 11.543 1.00 82.81 100 GLY A N 1
ATOM 821 C CA . GLY A 1 100 ? 1.872 11.781 11.930 1.00 82.81 100 GLY A CA 1
ATOM 822 C C . GLY A 1 100 ? 2.779 12.382 13.005 1.00 82.81 100 GLY A C 1
ATOM 823 O O . GLY A 1 100 ? 3.679 11.724 13.528 1.00 82.81 100 GLY A O 1
ATOM 824 N N . SER A 1 101 ? 2.549 13.652 13.330 1.00 86.69 101 SER A N 1
ATOM 825 C CA . SER A 1 101 ? 3.336 14.394 14.326 1.00 86.69 101 SER A CA 1
ATOM 826 C C . SER A 1 101 ? 2.873 14.181 15.774 1.00 86.69 101 SER A C 1
ATOM 828 O O . SER A 1 101 ? 3.505 14.682 16.704 1.00 86.69 101 SER A O 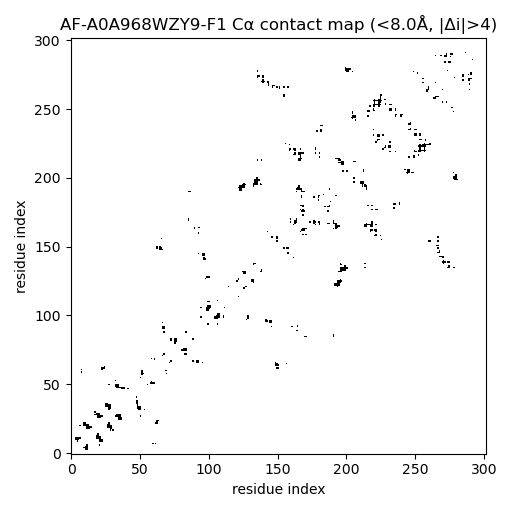1
ATOM 830 N N . GLY A 1 102 ? 1.783 13.440 15.986 1.00 78.94 102 GLY A N 1
ATOM 831 C CA . GLY A 1 102 ? 1.249 13.117 17.305 1.00 78.94 102 GLY A CA 1
ATOM 832 C C . GLY A 1 102 ? 1.995 11.985 18.018 1.00 78.94 102 GLY A C 1
ATOM 833 O O . GLY A 1 102 ? 2.917 11.364 17.488 1.00 78.94 102 GLY A O 1
ATOM 834 N N . ALA A 1 103 ? 1.560 11.694 19.248 1.00 75.69 103 ALA A N 1
ATOM 835 C CA . ALA A 1 103 ? 2.103 10.596 20.047 1.00 75.69 103 ALA A CA 1
ATOM 836 C C . ALA A 1 103 ? 2.027 9.261 19.285 1.00 75.69 103 ALA A C 1
ATOM 838 O O . ALA A 1 103 ? 1.026 8.973 18.627 1.00 75.69 103 ALA A O 1
ATOM 839 N N . ASP A 1 104 ? 3.101 8.474 19.366 1.00 73.12 104 ASP A N 1
ATOM 840 C CA . ASP A 1 104 ? 3.269 7.188 18.674 1.00 73.12 104 ASP A CA 1
ATOM 841 C C . ASP A 1 104 ? 3.137 7.260 17.138 1.00 73.12 104 ASP A C 1
ATOM 843 O O . ASP A 1 104 ? 2.921 6.247 16.475 1.00 73.12 104 ASP A O 1
ATOM 847 N N . GLY A 1 105 ? 3.291 8.452 16.549 1.00 73.25 105 GLY A N 1
ATOM 848 C CA . GLY A 1 105 ? 3.114 8.667 15.113 1.00 73.25 105 GLY A CA 1
ATOM 849 C C . GLY A 1 105 ? 1.652 8.811 14.688 1.00 73.25 105 GLY A C 1
ATOM 850 O O . GLY A 1 105 ? 1.345 8.671 13.504 1.00 73.25 105 GLY A O 1
ATOM 851 N N . ALA A 1 106 ? 0.740 9.074 15.629 1.00 76.00 106 ALA A N 1
ATOM 852 C CA . ALA A 1 106 ? -0.653 9.357 15.313 1.00 76.00 106 ALA A CA 1
ATOM 853 C C . ALA A 1 106 ? -0.787 10.653 14.501 1.00 76.00 106 ALA A C 1
ATOM 855 O O . ALA A 1 106 ? -0.104 11.647 14.755 1.00 76.00 106 ALA A O 1
ATOM 856 N N . TRP A 1 107 ? -1.708 10.653 13.541 1.00 82.62 107 TRP A N 1
ATOM 857 C CA . TRP A 1 107 ? -2.035 11.841 12.761 1.00 82.62 107 TRP A CA 1
ATOM 858 C C . TRP A 1 107 ? -2.894 12.806 13.568 1.00 82.62 107 TRP A C 1
ATOM 860 O O . TRP A 1 107 ? -3.969 12.452 14.051 1.00 82.62 107 TRP A O 1
ATOM 870 N N . THR A 1 108 ? -2.408 14.035 13.699 1.00 81.62 108 THR A N 1
ATOM 871 C CA . THR A 1 108 ? -3.139 15.147 14.307 1.00 81.62 108 THR A CA 1
ATOM 872 C C . THR A 1 108 ? -4.025 15.843 13.276 1.00 81.62 108 THR A C 1
ATOM 874 O O . THR A 1 108 ? -3.844 15.692 12.067 1.00 81.62 108 THR A O 1
ATOM 877 N N . GLU A 1 109 ? -4.957 16.676 13.737 1.00 77.75 109 GLU A N 1
ATOM 878 C CA . GLU A 1 109 ? -5.743 17.544 12.850 1.00 77.75 109 GLU A CA 1
ATOM 879 C C . GLU A 1 109 ? -4.846 18.451 11.987 1.00 77.75 109 GLU A C 1
ATOM 881 O O . GLU A 1 109 ? -5.120 18.657 10.806 1.00 77.75 109 GLU A O 1
ATOM 886 N N . ALA A 1 110 ? -3.720 18.920 12.537 1.00 82.75 110 ALA A N 1
ATOM 887 C CA . ALA A 1 110 ? -2.743 19.717 11.800 1.00 82.75 110 ALA A CA 1
ATOM 888 C C . ALA A 1 110 ? -2.046 18.915 10.685 1.00 82.75 110 ALA A C 1
ATOM 890 O O . ALA A 1 110 ? -1.808 19.453 9.602 1.00 82.75 110 ALA A O 1
ATOM 891 N N . ASP A 1 111 ? -1.754 17.630 10.917 1.00 82.44 111 ASP A N 1
ATOM 892 C CA . ASP A 1 111 ? -1.202 16.750 9.881 1.00 82.44 111 ASP A CA 1
ATOM 893 C C . ASP A 1 111 ? -2.195 16.570 8.731 1.00 82.44 111 ASP A C 1
ATOM 895 O O . ASP A 1 111 ? -1.812 16.728 7.572 1.00 82.44 111 ASP A O 1
ATOM 899 N N . TRP A 1 112 ? -3.467 16.304 9.050 1.00 82.88 112 TRP A N 1
ATOM 900 C CA . TRP A 1 112 ? -4.537 16.162 8.060 1.00 82.88 112 TRP A CA 1
ATOM 901 C C . TRP A 1 112 ? -4.780 17.449 7.274 1.00 82.88 112 TRP A C 1
ATOM 903 O O . TRP A 1 112 ? -4.929 17.395 6.055 1.00 82.88 112 TRP A O 1
ATOM 913 N N . ALA A 1 113 ? -4.765 18.607 7.939 1.00 80.69 113 ALA A N 1
ATOM 914 C CA . ALA A 1 113 ? -4.911 19.902 7.281 1.00 80.69 113 ALA A CA 1
ATOM 915 C C . ALA A 1 113 ? -3.757 20.177 6.305 1.00 80.69 113 ALA A C 1
ATOM 917 O O . ALA A 1 113 ? -3.989 20.570 5.161 1.00 80.69 113 ALA A O 1
ATOM 918 N N . ARG A 1 114 ? -2.511 19.920 6.726 1.00 90.12 114 ARG A N 1
ATOM 919 C CA . ARG A 1 114 ? -1.328 20.084 5.870 1.00 90.12 114 ARG A CA 1
ATOM 920 C C . ARG A 1 114 ? -1.332 19.099 4.702 1.00 90.12 114 ARG A C 1
ATOM 922 O O . ARG A 1 114 ? -1.061 19.501 3.577 1.00 90.12 114 ARG A O 1
ATOM 929 N N . TYR A 1 115 ? -1.644 17.830 4.961 1.00 88.75 115 TYR A N 1
ATOM 930 C CA . TYR A 1 115 ? -1.772 16.816 3.918 1.00 88.75 115 TYR A CA 1
ATOM 931 C C . TYR A 1 115 ? -2.846 17.194 2.900 1.00 88.75 115 TYR A C 1
ATOM 933 O O . TYR A 1 115 ? -2.575 17.197 1.706 1.00 88.75 115 TYR A O 1
ATOM 941 N N . GLY A 1 116 ? -4.037 17.579 3.361 1.00 87.25 116 GLY A N 1
ATOM 942 C CA . GLY A 1 116 ? -5.143 17.968 2.490 1.00 87.25 116 GLY A CA 1
ATOM 943 C C . GLY A 1 116 ? -4.840 19.195 1.628 1.00 87.25 116 GLY A C 1
ATOM 944 O O . GLY A 1 116 ? -5.289 19.251 0.486 1.00 87.25 116 GLY A O 1
ATOM 945 N N . ALA A 1 117 ? -4.051 20.147 2.137 1.00 91.88 117 ALA A N 1
ATOM 946 C CA . ALA A 1 117 ? -3.665 21.351 1.402 1.00 91.88 117 ALA A CA 1
ATOM 947 C C . ALA A 1 117 ? -2.725 21.081 0.212 1.00 91.88 117 ALA A C 1
ATOM 949 O O . ALA A 1 117 ? -2.714 21.871 -0.729 1.00 91.88 117 ALA A O 1
ATOM 950 N N . ASP A 1 118 ? -1.952 19.990 0.245 1.00 92.81 118 ASP A N 1
ATOM 951 C CA . ASP A 1 118 ? -0.926 19.686 -0.765 1.00 92.81 118 ASP A CA 1
ATOM 952 C C . ASP A 1 118 ? -0.886 18.194 -1.144 1.00 92.81 118 ASP A C 1
ATOM 954 O O . ASP A 1 118 ? 0.155 17.615 -1.464 1.00 92.81 118 ASP A O 1
ATOM 958 N N . ARG A 1 119 ? -2.050 17.537 -1.082 1.00 91.56 119 ARG A N 1
ATOM 959 C CA . ARG A 1 119 ? -2.186 16.088 -1.275 1.00 91.56 119 ARG A CA 1
ATOM 960 C C . ARG A 1 119 ? -1.550 15.630 -2.581 1.00 91.56 119 ARG A C 1
ATOM 962 O O . ARG A 1 119 ? -0.761 14.692 -2.593 1.00 91.56 119 ARG A O 1
ATOM 969 N N . ASP A 1 120 ? -1.870 16.301 -3.682 1.00 91.12 120 ASP A N 1
ATOM 970 C CA . ASP A 1 120 ? -1.424 15.885 -5.013 1.00 91.12 120 ASP A CA 1
ATOM 971 C C . ASP A 1 120 ? 0.103 15.923 -5.154 1.00 91.12 120 ASP A C 1
ATOM 973 O O . ASP A 1 120 ? 0.677 15.110 -5.882 1.00 91.12 120 ASP A O 1
ATOM 977 N N . ARG A 1 121 ? 0.776 16.835 -4.439 1.00 92.88 121 ARG A N 1
ATOM 978 C CA . ARG A 1 121 ? 2.236 16.864 -4.362 1.00 92.88 121 ARG A CA 1
ATOM 979 C C . ARG A 1 121 ? 2.763 15.659 -3.596 1.00 92.88 121 ARG A C 1
ATOM 981 O O . ARG A 1 121 ? 3.653 14.999 -4.115 1.00 92.88 121 ARG A O 1
ATOM 988 N N . TYR A 1 122 ? 2.207 15.327 -2.430 1.00 93.88 122 TYR A N 1
ATOM 989 C CA . TYR A 1 122 ? 2.659 14.168 -1.649 1.00 93.88 122 TYR A CA 1
ATOM 990 C C . TYR A 1 122 ? 2.565 12.850 -2.427 1.00 93.88 122 TYR A C 1
ATOM 992 O O . TYR A 1 122 ? 3.449 12.009 -2.313 1.00 93.88 122 TYR A O 1
ATOM 1000 N N . TRP A 1 123 ? 1.549 12.680 -3.274 1.00 92.81 123 TRP A N 1
ATOM 1001 C CA . TRP A 1 123 ? 1.449 11.492 -4.129 1.00 92.81 123 TRP A CA 1
ATOM 1002 C C . TRP A 1 123 ? 2.401 11.530 -5.329 1.00 92.81 123 TRP A C 1
ATOM 1004 O O . TRP A 1 123 ? 2.978 10.506 -5.676 1.00 92.81 123 TRP A O 1
ATOM 1014 N N . ARG A 1 124 ? 2.592 12.699 -5.958 1.00 90.25 124 ARG A N 1
ATOM 1015 C CA . ARG A 1 124 ? 3.458 12.860 -7.141 1.00 90.25 124 ARG A CA 1
ATOM 1016 C C . ARG A 1 124 ? 4.950 12.846 -6.811 1.00 90.25 124 ARG A C 1
ATOM 1018 O O . ARG A 1 124 ? 5.735 12.357 -7.609 1.00 90.25 124 ARG A O 1
ATOM 1025 N N . GLU A 1 125 ? 5.330 13.456 -5.698 1.00 91.50 125 GLU A N 1
ATOM 1026 C CA . GLU A 1 125 ? 6.721 13.692 -5.294 1.00 91.50 125 GLU A CA 1
ATOM 1027 C C . GLU A 1 125 ? 7.136 12.841 -4.094 1.00 91.50 125 GLU A C 1
ATOM 1029 O O . GLU A 1 125 ? 8.320 12.804 -3.772 1.00 91.50 125 GLU A O 1
ATOM 1034 N N . GLY A 1 126 ? 6.197 12.127 -3.474 1.00 92.31 126 GLY A N 1
ATOM 1035 C CA . GLY A 1 126 ? 6.470 11.265 -2.337 1.00 92.31 126 GLY A CA 1
ATOM 1036 C C . GLY A 1 126 ? 6.786 12.028 -1.054 1.00 92.31 126 GLY A C 1
ATOM 1037 O O . GLY A 1 126 ? 6.886 13.259 -1.002 1.00 92.31 126 GLY A O 1
ATOM 1038 N N . GLY A 1 127 ? 6.985 11.244 0.001 1.00 91.19 127 GLY A N 1
ATOM 1039 C CA . GLY A 1 127 ? 7.446 11.727 1.291 1.00 91.19 127 GLY A CA 1
ATOM 1040 C C . GLY A 1 127 ? 6.394 12.434 2.143 1.00 91.19 127 GLY A C 1
ATOM 1041 O O . GLY A 1 127 ? 5.358 12.898 1.678 1.00 91.19 127 GLY A O 1
ATOM 1042 N N . PHE A 1 128 ? 6.676 12.535 3.437 1.00 91.62 128 PHE A N 1
ATOM 1043 C CA . PHE A 1 128 ? 5.852 13.252 4.410 1.00 91.62 128 PHE A CA 1
ATOM 1044 C C . PHE A 1 128 ? 6.704 13.594 5.632 1.00 91.62 128 PHE A C 1
ATOM 1046 O O . PHE A 1 128 ? 7.676 12.903 5.923 1.00 91.62 128 PHE A O 1
ATOM 1053 N N . ASN A 1 129 ? 6.377 14.667 6.360 1.00 85.88 129 ASN A N 1
ATOM 1054 C CA . ASN A 1 129 ? 7.077 15.015 7.609 1.00 85.88 129 ASN A CA 1
ATOM 1055 C C . ASN A 1 129 ? 8.623 15.085 7.502 1.00 85.88 129 ASN A C 1
ATOM 1057 O O . ASN A 1 129 ? 9.340 14.747 8.438 1.00 85.88 129 ASN A O 1
ATOM 1061 N N . GLY A 1 130 ? 9.151 15.547 6.362 1.00 83.12 130 GLY A N 1
ATOM 1062 C CA . GLY A 1 130 ? 10.599 15.673 6.135 1.00 83.12 130 GLY A CA 1
ATOM 1063 C C . GLY A 1 130 ? 11.301 14.378 5.713 1.00 83.12 130 GLY A C 1
ATOM 1064 O O . GLY A 1 130 ? 12.513 14.387 5.517 1.00 83.12 130 GLY A O 1
ATOM 1065 N N . GLN A 1 131 ? 10.562 13.283 5.532 1.00 86.06 131 GLN A N 1
ATOM 1066 C CA . GLN A 1 131 ? 11.073 12.041 4.958 1.00 86.06 131 GLN A CA 1
ATOM 1067 C C . GLN A 1 131 ? 10.930 12.112 3.438 1.00 86.06 131 GLN A C 1
ATOM 1069 O O . GLN A 1 131 ? 9.823 11.981 2.925 1.00 86.06 131 GLN A O 1
ATOM 1074 N N . ALA A 1 132 ? 12.022 12.383 2.722 1.00 90.62 132 ALA A N 1
ATOM 1075 C CA . ALA A 1 132 ? 12.028 12.343 1.261 1.00 90.62 132 ALA A CA 1
ATOM 1076 C C . ALA A 1 132 ? 12.059 10.882 0.767 1.00 90.62 132 ALA A C 1
ATOM 1078 O O . ALA A 1 132 ? 12.659 10.044 1.446 1.00 90.62 132 ALA A O 1
ATOM 1079 N N . PRO A 1 133 ? 11.460 10.568 -0.395 1.00 92.69 133 PRO A N 1
ATOM 1080 C CA . PRO A 1 133 ? 11.584 9.243 -0.997 1.00 92.69 133 PRO A CA 1
ATOM 1081 C C . PRO A 1 133 ? 13.047 8.900 -1.308 1.00 92.69 133 PRO A C 1
ATOM 1083 O O . PRO A 1 133 ? 13.797 9.737 -1.816 1.00 92.69 133 PRO A O 1
ATOM 1086 N N . THR A 1 134 ? 13.450 7.662 -1.026 1.00 92.94 134 THR A N 1
ATOM 1087 C CA . THR A 1 134 ? 14.830 7.172 -1.219 1.00 92.94 134 THR A CA 1
ATOM 1088 C C . THR A 1 134 ? 14.919 6.027 -2.225 1.00 92.94 134 THR A C 1
ATOM 1090 O O . THR A 1 134 ? 15.958 5.380 -2.355 1.00 92.94 134 THR A O 1
ATOM 1093 N N . GLY A 1 135 ? 13.848 5.802 -2.981 1.00 92.12 135 GLY A N 1
ATOM 1094 C CA . GLY A 1 135 ? 13.727 4.744 -3.964 1.00 92.12 135 GLY A CA 1
ATOM 1095 C C . GLY A 1 135 ? 13.320 3.428 -3.335 1.00 92.12 135 GLY A C 1
ATOM 1096 O O . GLY A 1 135 ? 12.335 3.355 -2.602 1.00 92.12 135 GLY A O 1
ATOM 1097 N N . ILE A 1 136 ? 14.074 2.371 -3.626 1.00 91.06 136 ILE A N 1
ATOM 1098 C CA . ILE A 1 136 ? 13.719 1.025 -3.167 1.00 91.06 136 ILE A CA 1
ATOM 1099 C C . ILE A 1 136 ? 13.648 0.922 -1.634 1.00 91.06 136 ILE A C 1
ATOM 1101 O O . ILE A 1 136 ? 12.834 0.169 -1.104 1.00 91.06 136 ILE A O 1
ATOM 1105 N N . ASP A 1 137 ? 14.460 1.709 -0.919 1.00 91.12 137 ASP A N 1
ATOM 1106 C CA . ASP A 1 137 ? 14.509 1.707 0.543 1.00 91.12 137 ASP A CA 1
ATOM 1107 C C . ASP A 1 137 ? 13.200 2.225 1.155 1.00 91.12 137 ASP A C 1
ATOM 1109 O O . ASP A 1 137 ? 12.634 1.558 2.027 1.00 91.12 137 ASP A O 1
ATOM 1113 N N . SER A 1 138 ? 12.699 3.378 0.688 1.00 94.19 138 SER A N 1
ATOM 1114 C CA . SER A 1 138 ? 11.416 3.915 1.155 1.00 94.19 138 SER A CA 1
ATOM 1115 C C . SER A 1 138 ? 10.269 3.018 0.713 1.00 94.19 138 SER A C 1
ATOM 1117 O O . SER A 1 138 ? 9.456 2.639 1.553 1.00 94.19 138 SER A O 1
ATOM 1119 N N . PHE A 1 139 ? 10.277 2.562 -0.544 1.00 95.62 139 PHE A N 1
ATOM 1120 C CA . PHE A 1 139 ? 9.240 1.678 -1.062 1.00 95.62 139 PHE A CA 1
ATOM 1121 C C . PHE A 1 139 ? 9.091 0.400 -0.227 1.00 95.62 139 PHE A C 1
ATOM 1123 O O . PHE A 1 139 ? 8.020 0.123 0.315 1.00 95.62 139 PHE A O 1
ATOM 1130 N N . ALA A 1 140 ? 10.175 -0.359 -0.060 1.00 94.75 140 ALA A 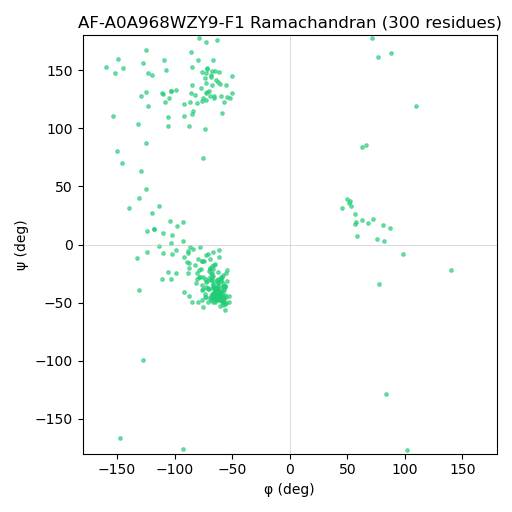N 1
ATOM 1131 C CA . ALA A 1 140 ? 10.136 -1.598 0.701 1.00 94.75 140 ALA A CA 1
ATOM 1132 C C . ALA A 1 140 ? 9.817 -1.348 2.185 1.00 94.75 140 ALA A C 1
ATOM 1134 O O . ALA A 1 140 ? 9.054 -2.105 2.777 1.00 94.75 140 ALA A O 1
ATOM 1135 N N . SER A 1 141 ? 10.323 -0.261 2.786 1.00 94.19 141 SER A N 1
ATOM 1136 C CA . SER A 1 141 ? 10.019 0.075 4.188 1.00 94.19 141 SER A CA 1
ATOM 1137 C C . SER A 1 141 ? 8.552 0.454 4.396 1.00 94.19 141 SER A C 1
ATOM 1139 O O . SER A 1 141 ? 7.983 0.190 5.460 1.00 94.19 141 SER A O 1
ATOM 1141 N N . HIS A 1 142 ? 7.934 1.098 3.413 1.00 96.81 142 HIS A N 1
ATOM 1142 C CA . HIS A 1 142 ? 6.519 1.427 3.448 1.00 96.81 142 HIS A CA 1
ATOM 1143 C C . HIS A 1 142 ? 5.647 0.186 3.241 1.00 96.81 142 HIS A C 1
ATOM 1145 O O . HIS A 1 142 ? 4.634 0.050 3.927 1.00 96.81 142 HIS A O 1
ATOM 1151 N N . VAL A 1 143 ? 6.060 -0.753 2.383 1.00 97.38 143 VAL A N 1
ATOM 1152 C CA . VAL A 1 143 ? 5.420 -2.075 2.266 1.00 97.38 143 VAL A CA 1
ATOM 1153 C C . VAL A 1 143 ? 5.524 -2.855 3.581 1.00 97.38 143 VAL A C 1
ATOM 1155 O O . VAL A 1 143 ? 4.511 -3.378 4.043 1.00 97.38 143 VAL A O 1
ATOM 1158 N N . ASP A 1 144 ? 6.691 -2.865 4.234 1.00 94.56 144 ASP A N 1
ATOM 1159 C CA . ASP A 1 144 ? 6.881 -3.496 5.550 1.00 94.56 144 ASP A CA 1
ATOM 1160 C C . ASP A 1 144 ? 5.962 -2.870 6.607 1.00 94.56 144 ASP A C 1
ATOM 1162 O O . ASP A 1 144 ? 5.285 -3.574 7.356 1.00 94.56 144 ASP A O 1
ATOM 1166 N N . THR A 1 145 ? 5.885 -1.535 6.637 1.00 92.62 145 THR A N 1
ATOM 1167 C CA . THR A 1 145 ? 4.993 -0.800 7.546 1.00 92.62 145 THR A CA 1
ATOM 1168 C C . THR A 1 145 ? 3.536 -1.158 7.280 1.00 92.62 145 THR A C 1
ATOM 1170 O O . THR A 1 145 ? 2.795 -1.453 8.217 1.00 92.62 145 THR A O 1
ATOM 1173 N N . LEU A 1 146 ? 3.126 -1.186 6.012 1.00 94.31 146 LEU A N 1
ATOM 1174 C CA . LEU A 1 146 ? 1.774 -1.554 5.620 1.00 94.31 146 LEU A CA 1
ATOM 1175 C C . LEU A 1 146 ? 1.442 -2.988 6.055 1.00 94.31 146 LEU A C 1
ATOM 1177 O O . LEU A 1 146 ? 0.369 -3.205 6.610 1.00 94.31 146 LEU A O 1
ATOM 1181 N N . ALA A 1 147 ? 2.366 -3.939 5.885 1.00 93.12 147 ALA A N 1
ATOM 1182 C CA . ALA A 1 147 ? 2.187 -5.332 6.293 1.00 93.12 147 ALA A CA 1
ATOM 1183 C C . ALA A 1 147 ? 1.907 -5.486 7.797 1.00 93.12 147 ALA A C 1
ATOM 1185 O O . ALA A 1 147 ? 1.194 -6.408 8.182 1.00 93.12 147 ALA A O 1
ATOM 1186 N N . THR A 1 148 ? 2.389 -4.571 8.652 1.00 87.44 148 THR A N 1
ATOM 1187 C CA . THR A 1 148 ? 2.098 -4.610 10.102 1.00 87.44 148 THR A CA 1
ATOM 1188 C C . THR A 1 148 ? 0.622 -4.408 10.450 1.00 87.44 148 THR A C 1
ATOM 1190 O O . THR A 1 148 ? 0.210 -4.739 11.563 1.00 87.44 148 THR A O 1
ATOM 1193 N N . TRP A 1 149 ? -0.179 -3.896 9.512 1.00 82.38 149 TRP A N 1
ATOM 1194 C CA . TRP A 1 149 ? -1.617 -3.725 9.689 1.00 82.38 149 TRP A CA 1
ATOM 1195 C C . TRP A 1 149 ? -2.436 -4.961 9.288 1.00 82.38 149 TRP A C 1
ATOM 1197 O O . TRP A 1 149 ? -3.640 -4.979 9.516 1.00 82.38 149 TRP A O 1
ATOM 1207 N N . TYR A 1 150 ? -1.805 -5.997 8.727 1.00 84.06 150 TYR A N 1
ATOM 1208 C CA . TYR A 1 150 ? -2.487 -7.204 8.261 1.00 84.06 150 TYR A CA 1
ATOM 1209 C C . TYR A 1 150 ? -1.975 -8.449 8.994 1.00 84.06 150 TYR A C 1
ATOM 1211 O O . TYR A 1 150 ? -0.798 -8.564 9.339 1.00 84.06 150 TYR A O 1
ATOM 1219 N N . LYS A 1 151 ? -2.861 -9.417 9.227 1.00 80.94 151 LYS A N 1
ATOM 1220 C CA . LYS A 1 151 ? -2.564 -10.722 9.834 1.00 80.94 151 LYS A CA 1
ATOM 1221 C C . LYS A 1 151 ? -2.661 -11.847 8.797 1.00 80.94 151 LYS A C 1
ATOM 1223 O O . LYS A 1 151 ? -3.340 -11.690 7.786 1.00 80.94 151 LYS A O 1
ATOM 1228 N N . PRO A 1 152 ? -2.029 -13.011 9.041 1.00 83.31 152 PRO A N 1
ATOM 1229 C CA . PRO A 1 152 ? -2.185 -14.175 8.168 1.00 83.31 152 PRO A CA 1
ATOM 1230 C C . PRO A 1 152 ? -3.664 -14.483 7.884 1.00 83.31 152 PRO A C 1
ATOM 1232 O O . PRO A 1 152 ? -4.469 -14.554 8.816 1.00 83.31 152 PRO A O 1
ATOM 1235 N N . GLY A 1 153 ? -4.014 -14.661 6.611 1.00 83.75 153 GLY A N 1
ATOM 1236 C CA . GLY A 1 153 ? -5.394 -14.765 6.125 1.00 83.75 153 GLY A CA 1
ATOM 1237 C C . GLY A 1 153 ? -5.972 -13.468 5.537 1.00 83.75 153 GLY A C 1
ATOM 1238 O O . GLY A 1 153 ? -7.063 -13.503 4.965 1.00 83.75 153 GLY A O 1
ATOM 1239 N N . GLU A 1 154 ? -5.273 -12.334 5.657 1.00 85.06 154 GLU A N 1
ATOM 1240 C CA . GLU A 1 154 ? -5.665 -11.033 5.089 1.00 85.06 154 GLU A CA 1
ATOM 1241 C C . GLU A 1 154 ? -4.861 -10.668 3.826 1.00 85.06 154 GLU A C 1
ATOM 1243 O O . GLU A 1 154 ? -4.835 -9.510 3.408 1.00 85.06 154 GLU A O 1
ATOM 1248 N N . GLU A 1 155 ? -4.246 -11.652 3.161 1.00 91.12 155 GLU A N 1
ATOM 1249 C CA . GLU A 1 155 ? -3.388 -11.442 1.987 1.00 91.12 155 GLU A CA 1
ATOM 1250 C C . GLU A 1 155 ? -4.134 -10.712 0.863 1.00 91.12 155 GLU A C 1
ATOM 1252 O O . GLU A 1 155 ? -3.597 -9.795 0.247 1.00 91.12 155 GLU A O 1
ATOM 1257 N N . ASN A 1 156 ? -5.414 -11.037 0.654 1.00 88.69 156 ASN A N 1
ATOM 1258 C CA . ASN A 1 156 ? -6.259 -10.334 -0.312 1.00 88.69 156 ASN A CA 1
ATOM 1259 C C . ASN A 1 156 ? -6.373 -8.828 -0.005 1.00 88.69 156 ASN A C 1
ATOM 1261 O O . ASN A 1 156 ? -6.364 -8.010 -0.924 1.00 88.69 156 ASN A O 1
ATOM 1265 N N . ALA A 1 157 ? -6.521 -8.446 1.265 1.00 88.25 157 ALA A N 1
ATOM 1266 C CA . ALA A 1 157 ? -6.665 -7.045 1.654 1.00 88.25 157 ALA A CA 1
ATOM 1267 C C . ALA A 1 157 ? -5.329 -6.304 1.517 1.00 88.25 157 ALA A C 1
ATOM 1269 O O . ALA A 1 157 ? -5.267 -5.247 0.889 1.00 88.25 157 ALA A O 1
ATOM 1270 N N . PHE A 1 158 ? -4.243 -6.918 1.987 1.00 94.75 158 PHE A N 1
ATOM 1271 C CA . PHE A 1 158 ? -2.889 -6.384 1.866 1.00 94.75 158 PHE A CA 1
ATOM 1272 C C . PHE A 1 158 ? -2.469 -6.149 0.412 1.00 94.75 158 PHE A C 1
ATOM 1274 O O . PHE A 1 158 ? -2.025 -5.056 0.056 1.00 94.75 158 PHE A O 1
ATOM 1281 N N . VAL A 1 159 ? -2.661 -7.142 -0.460 1.00 94.25 159 VAL A N 1
ATOM 1282 C CA . VAL A 1 159 ? -2.298 -7.020 -1.878 1.00 94.25 159 VAL A CA 1
ATOM 1283 C C . VAL A 1 159 ? -3.182 -5.990 -2.579 1.00 94.25 159 VAL A C 1
ATOM 1285 O O . VAL A 1 159 ? -2.696 -5.227 -3.413 1.00 94.25 159 VAL A O 1
ATOM 1288 N N . ALA A 1 160 ? -4.467 -5.896 -2.222 1.00 91.69 160 ALA A N 1
ATOM 1289 C CA . ALA A 1 160 ? -5.336 -4.848 -2.749 1.00 91.69 160 ALA A CA 1
ATOM 1290 C C . ALA A 1 160 ? -4.924 -3.444 -2.277 1.00 91.69 160 ALA A C 1
ATOM 1292 O O . ALA A 1 160 ? -5.013 -2.494 -3.054 1.00 91.69 160 ALA A O 1
ATOM 1293 N N . ALA A 1 161 ? -4.426 -3.298 -1.048 1.00 94.88 161 ALA A N 1
ATOM 1294 C CA . ALA A 1 161 ? -3.879 -2.040 -0.554 1.00 94.88 161 ALA A CA 1
ATOM 1295 C C . ALA A 1 161 ? -2.585 -1.648 -1.282 1.00 94.88 161 ALA A C 1
ATOM 1297 O O . ALA A 1 161 ? -2.466 -0.497 -1.700 1.00 94.88 161 ALA A O 1
ATOM 1298 N N . ILE A 1 162 ? -1.674 -2.599 -1.528 1.00 96.50 162 ILE A N 1
ATOM 1299 C CA . ILE A 1 162 ? -0.491 -2.375 -2.377 1.00 96.50 162 ILE A CA 1
ATOM 1300 C C . ILE A 1 162 ? -0.914 -1.916 -3.777 1.00 96.50 162 ILE A C 1
ATOM 1302 O O . ILE A 1 162 ? -0.416 -0.908 -4.286 1.00 96.50 162 ILE A O 1
ATOM 1306 N N . GLY A 1 163 ? -1.872 -2.630 -4.375 1.00 92.88 163 GLY A N 1
ATOM 1307 C CA . GLY A 1 163 ? -2.425 -2.308 -5.685 1.00 92.88 163 GLY A CA 1
ATOM 1308 C C . GLY A 1 163 ? -3.032 -0.909 -5.733 1.00 92.88 163 GLY A C 1
ATOM 1309 O O . GLY A 1 163 ? -2.831 -0.206 -6.713 1.00 92.88 163 GLY A O 1
ATOM 1310 N N . LEU A 1 164 ? -3.711 -0.455 -4.679 1.00 92.44 164 LEU A N 1
ATOM 1311 C CA . LEU A 1 164 ? -4.284 0.891 -4.635 1.00 92.44 164 LEU A CA 1
ATOM 1312 C C . LEU A 1 164 ? -3.222 1.986 -4.440 1.00 92.44 164 LEU A C 1
ATOM 1314 O O . LEU A 1 164 ? -3.306 3.026 -5.089 1.00 92.44 164 LEU A O 1
ATOM 1318 N N . VAL A 1 165 ? -2.249 1.780 -3.547 1.00 94.69 165 VAL A N 1
ATOM 1319 C CA . VAL A 1 165 ? -1.258 2.810 -3.185 1.00 94.69 165 VAL A CA 1
ATOM 1320 C C . VAL A 1 165 ? -0.212 2.986 -4.279 1.00 94.69 165 VAL A C 1
ATOM 1322 O O . VAL A 1 165 ? -0.007 4.101 -4.752 1.00 94.69 165 VAL A O 1
ATOM 1325 N N . TRP A 1 166 ? 0.436 1.902 -4.699 1.00 93.88 166 TRP A N 1
ATOM 1326 C CA . TRP A 1 166 ? 1.532 1.965 -5.669 1.00 93.88 166 TRP A CA 1
ATOM 1327 C C . TRP A 1 166 ? 1.083 1.531 -7.065 1.00 93.88 166 TRP A C 1
ATOM 1329 O O . TRP A 1 166 ? 1.561 2.061 -8.059 1.00 93.88 166 TRP A O 1
ATOM 1339 N N . GLY A 1 167 ? 0.096 0.642 -7.185 1.00 89.31 167 GLY A N 1
ATOM 1340 C CA . GLY A 1 167 ? -0.481 0.325 -8.496 1.00 89.31 167 GLY A CA 1
ATOM 1341 C C . GLY A 1 167 ? -1.423 1.424 -9.009 1.00 89.31 167 GLY A C 1
ATOM 1342 O O . GLY A 1 167 ? -1.467 1.697 -10.194 1.00 89.31 167 GLY A O 1
ATOM 1343 N N . GLY A 1 168 ? -2.175 2.111 -8.149 1.00 87.81 168 GLY A N 1
ATOM 1344 C CA . GLY A 1 168 ? -3.297 2.938 -8.613 1.00 87.81 168 GLY A CA 1
ATOM 1345 C C . GLY A 1 168 ? -4.500 2.114 -9.100 1.00 87.81 168 GLY A C 1
ATOM 1346 O O . GLY A 1 168 ? -5.334 2.601 -9.863 1.00 87.81 168 GLY A O 1
ATOM 1347 N N . ILE A 1 169 ? -4.605 0.858 -8.659 1.00 86.12 169 ILE A N 1
ATOM 1348 C CA . ILE A 1 169 ? -5.686 -0.072 -8.992 1.00 86.12 169 ILE A CA 1
ATOM 1349 C C . ILE A 1 169 ? -6.862 0.162 -8.024 1.00 86.12 169 ILE A C 1
ATOM 1351 O O . ILE A 1 169 ? -6.745 -0.137 -6.832 1.00 86.12 169 ILE A O 1
ATOM 1355 N N . PRO A 1 170 ? -8.016 0.675 -8.490 1.00 83.94 170 PRO A N 1
ATOM 1356 C CA . PRO A 1 170 ? -9.162 0.944 -7.630 1.00 83.94 170 PRO A CA 1
ATOM 1357 C C . PRO A 1 170 ? -9.865 -0.338 -7.161 1.00 83.94 170 PRO A C 1
ATOM 1359 O O . PRO A 1 170 ? -9.952 -1.338 -7.878 1.00 83.94 170 PRO A O 1
ATOM 1362 N N . TYR A 1 171 ? -10.478 -0.275 -5.976 1.00 78.31 171 TYR A N 1
ATOM 1363 C CA . TYR A 1 171 ? -11.263 -1.383 -5.412 1.00 78.31 171 TYR A CA 1
ATOM 1364 C C . TYR A 1 171 ? -12.530 -1.693 -6.217 1.00 78.31 171 TYR A C 1
ATOM 1366 O O . TYR A 1 171 ? -12.950 -2.849 -6.265 1.00 78.31 171 TYR A O 1
ATOM 1374 N N . THR A 1 172 ? -13.134 -0.680 -6.841 1.00 70.62 172 THR A N 1
ATOM 1375 C CA . THR A 1 172 ? -14.401 -0.785 -7.582 1.00 70.62 172 THR A CA 1
ATOM 1376 C C . THR A 1 172 ? -14.258 -1.427 -8.958 1.00 70.62 172 THR A C 1
ATOM 1378 O O . THR A 1 172 ? -15.236 -1.954 -9.484 1.00 70.62 172 THR A O 1
ATOM 1381 N N . ASN A 1 173 ? -13.056 -1.428 -9.543 1.00 68.31 173 ASN A N 1
ATOM 1382 C CA . ASN A 1 173 ? -12.804 -2.042 -10.843 1.00 68.31 173 ASN A CA 1
ATOM 1383 C C . ASN A 1 173 ? -11.399 -2.649 -10.913 1.00 68.31 173 ASN A C 1
ATOM 1385 O O . ASN A 1 173 ? -10.513 -2.167 -11.611 1.00 68.31 173 ASN A O 1
ATOM 1389 N N . ARG A 1 174 ? -11.218 -3.736 -10.164 1.00 69.62 174 ARG A N 1
ATOM 1390 C CA . ARG A 1 174 ? -9.941 -4.441 -9.988 1.00 69.62 174 ARG A CA 1
ATOM 1391 C C . ARG A 1 174 ? -9.328 -4.961 -11.291 1.00 69.62 174 ARG A C 1
ATOM 1393 O O . ARG A 1 174 ? -8.114 -4.916 -11.449 1.00 69.62 174 ARG A O 1
ATOM 1400 N N . PHE A 1 175 ? -10.151 -5.429 -12.231 1.00 60.97 175 PHE A N 1
ATOM 1401 C CA . PHE A 1 175 ? -9.672 -5.968 -13.508 1.00 60.97 175 PHE A CA 1
ATOM 1402 C C . PHE A 1 175 ? -9.317 -4.863 -14.504 1.00 60.97 175 PHE A C 1
ATOM 1404 O O . PHE A 1 175 ? -8.211 -4.855 -15.037 1.00 60.97 175 PHE A O 1
ATOM 1411 N N . ALA A 1 176 ? -10.204 -3.883 -14.720 1.00 58.38 176 ALA A N 1
ATOM 1412 C CA . ALA A 1 176 ? -9.883 -2.778 -15.623 1.00 58.38 176 ALA A CA 1
ATOM 1413 C C . ALA A 1 176 ? -8.815 -1.849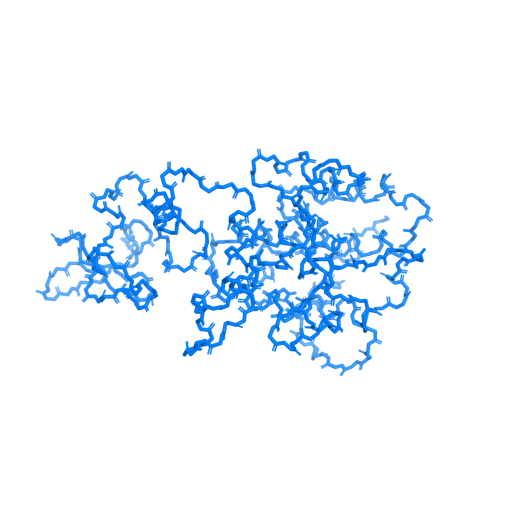 -15.035 1.00 58.38 176 ALA A C 1
ATOM 1415 O O . ALA A 1 176 ? -8.053 -1.267 -15.790 1.00 58.38 176 ALA A O 1
ATOM 1416 N N . GLY A 1 177 ? -8.729 -1.734 -13.707 1.00 58.16 177 GLY A N 1
ATOM 1417 C CA . GLY A 1 177 ? -7.655 -1.036 -13.006 1.00 58.16 177 GLY A CA 1
ATOM 1418 C C . GLY A 1 177 ? -6.298 -1.689 -13.235 1.00 58.16 177 GLY A C 1
ATOM 1419 O O . GLY A 1 177 ? -5.350 -1.005 -13.599 1.00 58.16 177 GLY A O 1
ATOM 1420 N N . ALA A 1 178 ? -6.227 -3.017 -13.113 1.00 59.84 178 ALA A N 1
ATOM 1421 C CA . ALA A 1 178 ? -5.002 -3.756 -13.391 1.00 59.84 178 ALA A CA 1
ATOM 1422 C C . ALA A 1 178 ? -4.635 -3.753 -14.889 1.00 59.84 178 ALA A C 1
ATOM 1424 O O . ALA A 1 178 ? -3.460 -3.715 -15.228 1.00 59.84 178 ALA A O 1
ATOM 1425 N N . GLY A 1 179 ? -5.623 -3.699 -15.791 1.00 55.12 179 GLY A N 1
ATOM 1426 C CA . GLY A 1 179 ? -5.399 -3.453 -17.222 1.00 55.12 179 GLY A CA 1
ATOM 1427 C C . GLY A 1 179 ? -5.023 -2.000 -17.559 1.00 55.12 179 GLY A C 1
ATOM 1428 O O . GLY A 1 179 ? -4.283 -1.767 -18.507 1.00 55.12 179 GLY A O 1
ATOM 1429 N N . ALA A 1 180 ? -5.482 -1.015 -16.780 1.00 55.03 180 ALA A N 1
ATOM 1430 C CA . ALA A 1 180 ? -5.153 0.407 -16.946 1.00 55.03 180 ALA A CA 1
ATOM 1431 C C . ALA A 1 180 ? -3.729 0.753 -16.478 1.00 55.03 180 ALA A C 1
ATOM 1433 O O . ALA A 1 180 ? -3.205 1.792 -16.866 1.00 55.03 180 ALA A O 1
ATOM 1434 N N . MET A 1 181 ? -3.074 -0.146 -15.734 1.00 58.34 181 MET A N 1
ATOM 1435 C CA . MET A 1 181 ? -1.616 -0.149 -15.535 1.00 58.34 181 MET A CA 1
ATOM 1436 C C . MET A 1 181 ? -0.836 -0.189 -16.855 1.00 58.34 181 MET A C 1
ATOM 1438 O O . MET A 1 181 ? 0.322 0.211 -16.899 1.00 58.34 181 MET A O 1
ATOM 1442 N N . ALA A 1 182 ? -1.454 -0.709 -17.924 1.00 52.19 182 ALA A N 1
ATOM 1443 C CA . ALA A 1 182 ? -0.831 -0.851 -19.233 1.00 52.19 182 ALA A CA 1
ATOM 1444 C C . ALA A 1 182 ? -0.993 0.379 -20.139 1.00 52.19 182 ALA A C 1
ATOM 1446 O O . ALA A 1 182 ? -0.424 0.406 -21.226 1.00 52.19 182 ALA A O 1
ATOM 1447 N N . ASN A 1 183 ? -1.787 1.381 -19.738 1.00 56.16 183 ASN A N 1
ATOM 1448 C CA . ASN A 1 183 ? -1.990 2.585 -20.539 1.00 56.16 183 ASN A CA 1
ATOM 1449 C C . ASN A 1 183 ? -2.366 3.789 -19.651 1.00 56.16 183 ASN A C 1
ATOM 1451 O O . ASN A 1 183 ? -3.484 3.813 -19.116 1.00 56.16 183 ASN A O 1
ATOM 1455 N N . PRO A 1 184 ? -1.488 4.799 -19.489 1.00 59.09 184 PRO A N 1
ATOM 1456 C CA . PRO A 1 184 ? -1.790 5.979 -18.687 1.00 59.09 184 PRO A CA 1
ATOM 1457 C C . PRO A 1 184 ? -3.029 6.700 -19.238 1.00 59.09 184 PRO A C 1
ATOM 1459 O O . PRO A 1 184 ? -3.045 7.243 -20.340 1.00 59.09 184 PRO A O 1
ATOM 1462 N N . GLY A 1 185 ? -4.103 6.692 -18.447 1.00 66.19 185 GLY A N 1
ATOM 1463 C CA . GLY A 1 185 ? -5.411 7.221 -18.828 1.00 66.19 185 GLY A CA 1
ATOM 1464 C C . GLY A 1 185 ? -6.182 7.821 -17.647 1.00 66.19 185 GLY A C 1
ATOM 1465 O O . GLY A 1 185 ? -5.615 8.031 -16.573 1.00 66.19 185 GLY A O 1
ATOM 1466 N N . PRO A 1 186 ? -7.492 8.090 -17.797 1.00 69.19 186 PRO A N 1
ATOM 1467 C CA . PRO A 1 186 ? -8.296 8.753 -16.764 1.00 69.19 186 PRO A CA 1
ATOM 1468 C C . PRO A 1 186 ? -8.311 8.029 -15.409 1.00 69.19 186 PRO A C 1
ATOM 1470 O O . PRO A 1 186 ? -8.341 8.677 -14.367 1.00 69.19 186 PRO A O 1
ATOM 1473 N N . VAL A 1 187 ? -8.247 6.692 -15.414 1.00 66.38 187 VAL A N 1
ATOM 1474 C CA . VAL A 1 187 ? -8.196 5.874 -14.188 1.00 66.38 187 VAL A CA 1
ATOM 1475 C C . VAL A 1 187 ? -6.873 6.072 -13.446 1.00 66.38 187 VAL A C 1
ATOM 1477 O O . VAL A 1 187 ? -6.890 6.275 -12.233 1.00 66.38 187 VAL A O 1
ATOM 1480 N N . TRP A 1 188 ? -5.753 6.084 -14.177 1.00 69.31 188 TRP A N 1
ATOM 1481 C CA . TRP A 1 188 ? -4.422 6.357 -13.629 1.00 69.31 188 TRP A CA 1
ATOM 1482 C C . TRP A 1 188 ? -4.329 7.786 -13.086 1.00 69.31 188 TRP A C 1
ATOM 1484 O O . TRP A 1 188 ? -3.851 8.007 -11.978 1.00 69.31 188 TRP A O 1
ATOM 1494 N N . ALA A 1 189 ? -4.861 8.765 -13.824 1.00 72.19 189 ALA A N 1
ATOM 1495 C CA . ALA A 1 189 ? -4.881 10.157 -13.384 1.00 72.19 189 ALA A CA 1
ATOM 1496 C C . ALA A 1 189 ? -5.697 10.351 -12.093 1.00 72.19 189 ALA A C 1
ATOM 1498 O O . ALA A 1 189 ? -5.299 11.135 -11.233 1.00 72.19 189 ALA A O 1
ATOM 1499 N N . ALA A 1 190 ? -6.804 9.619 -11.939 1.00 77.19 190 ALA A N 1
ATOM 1500 C CA . ALA A 1 190 ? -7.647 9.663 -10.744 1.00 77.19 190 ALA A CA 1
ATOM 1501 C C . ALA A 1 190 ? -7.044 8.917 -9.539 1.00 77.19 190 ALA A C 1
ATOM 1503 O O . ALA A 1 190 ? -7.316 9.278 -8.396 1.00 77.19 190 ALA A O 1
ATOM 1504 N N . ASN A 1 191 ? -6.214 7.899 -9.779 1.00 83.50 191 ASN A N 1
ATOM 1505 C CA . ASN A 1 191 ? -5.632 7.040 -8.746 1.00 83.50 191 ASN A CA 1
ATOM 1506 C C . ASN A 1 191 ? -4.108 7.020 -8.846 1.00 83.50 191 ASN A C 1
ATOM 1508 O O . ASN A 1 191 ? -3.498 5.956 -8.853 1.00 83.50 191 ASN A O 1
ATOM 1512 N N . ARG A 1 192 ? -3.491 8.201 -8.957 1.00 87.00 192 ARG A N 1
ATOM 1513 C CA . ARG A 1 192 ? -2.051 8.296 -9.201 1.00 87.00 192 ARG A CA 1
ATOM 1514 C C . ARG A 1 192 ? -1.250 7.501 -8.148 1.00 87.00 192 ARG A C 1
ATOM 1516 O O . ARG A 1 192 ? -1.426 7.755 -6.955 1.00 87.00 192 ARG A O 1
ATOM 1523 N N . PRO A 1 193 ? -0.355 6.598 -8.566 1.00 91.00 193 PRO A N 1
ATOM 1524 C CA . PRO A 1 193 ? 0.564 5.889 -7.681 1.00 91.00 193 PRO A CA 1
ATOM 1525 C C . PRO A 1 193 ? 1.329 6.807 -6.734 1.00 91.00 193 PRO A C 1
ATOM 1527 O O . PRO A 1 193 ? 1.722 7.906 -7.128 1.00 91.00 193 PRO A O 1
ATOM 1530 N N . LEU A 1 194 ? 1.587 6.341 -5.513 1.00 94.12 194 LEU A N 1
ATOM 1531 C CA . LEU A 1 194 ? 2.535 6.992 -4.616 1.00 94.12 194 LEU A CA 1
ATOM 1532 C C . LEU A 1 194 ? 3.941 6.892 -5.217 1.00 94.12 194 LEU A C 1
ATOM 1534 O O . LEU A 1 194 ? 4.391 5.807 -5.587 1.00 94.12 194 LEU A O 1
ATOM 1538 N N . PHE A 1 195 ? 4.624 8.027 -5.335 1.00 93.56 195 PHE A N 1
ATOM 1539 C CA . PHE A 1 195 ? 6.007 8.062 -5.786 1.00 93.56 195 PHE A CA 1
ATOM 1540 C C . PHE A 1 195 ? 6.980 7.765 -4.643 1.00 93.56 195 PHE A C 1
ATOM 1542 O O . PHE A 1 195 ? 6.940 8.403 -3.593 1.00 93.56 195 PHE A O 1
ATOM 1549 N N . GLU A 1 196 ? 7.882 6.815 -4.883 1.00 93.81 196 GLU A N 1
ATOM 1550 C CA . GLU A 1 196 ? 8.875 6.360 -3.904 1.00 93.81 196 GLU A CA 1
ATOM 1551 C C . GLU A 1 196 ? 10.314 6.698 -4.290 1.00 93.81 196 GLU A C 1
ATOM 1553 O O . GLU A 1 196 ? 11.228 6.430 -3.521 1.00 93.81 196 GLU A O 1
ATOM 1558 N N . GLY A 1 197 ? 10.555 7.323 -5.443 1.00 90.25 197 GLY A N 1
ATOM 1559 C CA . GLY A 1 197 ? 11.909 7.524 -5.958 1.00 90.25 197 GLY A CA 1
ATOM 1560 C C . GLY A 1 197 ? 12.415 6.359 -6.809 1.00 90.25 197 GLY A C 1
ATOM 1561 O O . GLY A 1 197 ? 11.913 5.239 -6.744 1.00 90.25 197 GLY A O 1
ATOM 1562 N N . ASN A 1 198 ? 13.486 6.626 -7.555 1.00 87.44 198 ASN A N 1
ATOM 1563 C CA . ASN A 1 198 ? 14.215 5.629 -8.351 1.00 87.44 198 ASN A CA 1
ATOM 1564 C C . ASN A 1 198 ? 15.616 5.332 -7.768 1.00 87.44 198 ASN A C 1
ATOM 1566 O O . ASN A 1 198 ? 16.434 4.659 -8.388 1.00 87.44 198 ASN A O 1
ATOM 1570 N N . GLY A 1 199 ? 15.909 5.823 -6.558 1.00 89.06 199 GLY A N 1
ATOM 1571 C CA . GLY A 1 199 ? 17.178 5.572 -5.874 1.00 89.06 199 GLY A CA 1
ATOM 1572 C C . GLY A 1 199 ? 17.409 4.085 -5.581 1.00 89.06 199 GLY A C 1
ATOM 1573 O O . GLY A 1 199 ? 16.487 3.369 -5.195 1.00 89.06 199 GLY A O 1
ATOM 1574 N N . ASN A 1 200 ? 18.650 3.627 -5.750 1.00 87.38 200 ASN A N 1
ATOM 1575 C CA . ASN A 1 200 ? 19.109 2.267 -5.435 1.00 87.38 200 ASN A CA 1
ATOM 1576 C C . ASN A 1 200 ? 18.381 1.119 -6.163 1.00 87.38 200 ASN A C 1
ATOM 1578 O O . ASN A 1 200 ? 18.674 -0.039 -5.886 1.00 87.38 200 ASN A O 1
ATOM 1582 N N . TRP A 1 201 ? 17.505 1.394 -7.129 1.00 86.31 201 TRP A N 1
ATOM 1583 C CA . TRP A 1 201 ? 17.015 0.357 -8.033 1.00 86.31 201 TRP A CA 1
ATOM 1584 C C . TRP A 1 201 ? 18.147 -0.109 -8.951 1.00 86.31 201 TRP A C 1
ATOM 1586 O O . TRP A 1 201 ? 19.033 0.666 -9.326 1.00 86.31 201 TRP A O 1
ATOM 1596 N N . ARG A 1 202 ? 18.133 -1.394 -9.296 1.00 81.81 202 ARG A N 1
ATOM 1597 C CA . ARG A 1 202 ? 18.970 -1.991 -10.335 1.00 81.81 202 ARG A CA 1
ATOM 1598 C C . ARG A 1 202 ? 18.843 -1.206 -11.636 1.00 81.81 202 ARG A C 1
ATOM 1600 O O . ARG A 1 202 ? 17.747 -0.978 -12.132 1.00 81.81 202 ARG A O 1
ATOM 1607 N N . THR A 1 203 ? 19.976 -0.775 -12.182 1.00 75.12 203 THR A N 1
ATOM 1608 C CA . THR A 1 203 ? 20.010 0.119 -13.349 1.00 75.12 203 THR A CA 1
ATOM 1609 C C . THR A 1 203 ? 19.506 -0.549 -14.623 1.00 75.12 203 THR A C 1
ATOM 1611 O O . THR A 1 203 ? 19.045 0.140 -15.518 1.00 75.12 203 THR A O 1
ATOM 1614 N N . ASP A 1 204 ? 19.576 -1.880 -14.701 1.00 71.94 204 ASP A N 1
ATOM 1615 C CA . ASP A 1 204 ? 19.006 -2.693 -15.781 1.00 71.94 204 ASP A CA 1
ATOM 1616 C C . ASP A 1 204 ? 17.484 -2.888 -15.666 1.00 71.94 204 ASP A C 1
ATOM 1618 O O . ASP A 1 204 ? 16.881 -3.531 -16.517 1.00 71.94 204 ASP A O 1
ATOM 1622 N N . MET A 1 205 ? 16.875 -2.346 -14.611 1.00 71.75 205 MET A N 1
ATOM 1623 C CA . MET A 1 205 ? 15.456 -2.449 -14.261 1.00 71.75 205 MET A CA 1
ATOM 1624 C C . MET A 1 205 ? 14.804 -1.066 -14.108 1.00 71.75 205 MET A C 1
ATOM 1626 O O . MET A 1 205 ? 13.711 -0.963 -13.561 1.00 71.75 205 MET A O 1
ATOM 1630 N N . LEU A 1 206 ? 15.498 -0.010 -14.538 1.00 72.75 206 LEU A N 1
ATOM 1631 C CA . LEU A 1 206 ? 14.981 1.350 -14.608 1.00 72.75 206 LEU A CA 1
ATOM 1632 C C . LEU A 1 206 ? 14.681 1.673 -16.066 1.00 72.75 206 LEU A C 1
ATOM 1634 O O . LEU A 1 206 ? 15.561 1.543 -16.917 1.00 72.75 206 LEU A O 1
ATOM 1638 N N . ASP A 1 207 ? 13.459 2.107 -16.340 1.00 67.00 207 ASP A N 1
ATOM 1639 C CA . ASP A 1 207 ? 13.099 2.601 -17.663 1.00 67.00 207 ASP A CA 1
ATOM 1640 C C . ASP A 1 207 ? 13.710 3.991 -17.930 1.00 67.00 207 ASP A C 1
ATOM 1642 O O . ASP A 1 207 ? 13.784 4.856 -17.047 1.00 67.00 207 ASP A O 1
ATOM 1646 N N . GLU A 1 208 ? 14.124 4.232 -19.174 1.00 54.25 208 GLU A N 1
ATOM 1647 C CA . GLU A 1 208 ? 14.597 5.530 -19.651 1.00 54.25 208 GLU A CA 1
ATOM 1648 C C . GLU A 1 208 ? 13.406 6.483 -19.855 1.00 54.25 208 GLU A C 1
ATOM 1650 O O . GLU A 1 208 ? 12.998 6.795 -20.970 1.00 54.25 208 GLU A O 1
ATOM 1655 N N . GLY A 1 209 ? 12.839 6.982 -18.755 1.00 57.66 209 GLY A N 1
ATOM 1656 C CA . GLY A 1 209 ? 11.760 7.976 -18.789 1.00 57.66 209 GLY A CA 1
ATOM 1657 C C . GLY A 1 209 ? 10.657 7.749 -17.762 1.00 57.66 209 GLY A C 1
ATOM 1658 O O . GLY A 1 209 ? 9.988 8.715 -17.382 1.00 57.66 209 GLY A O 1
ATOM 1659 N N . GLU A 1 210 ? 10.501 6.521 -17.261 1.00 63.28 210 GLU A N 1
ATOM 1660 C CA . GLU A 1 210 ? 9.568 6.225 -16.178 1.00 63.28 210 GLU A CA 1
ATOM 1661 C C . GLU A 1 210 ? 10.104 6.781 -14.859 1.00 63.28 210 GLU A C 1
ATOM 1663 O O . GLU A 1 210 ? 11.209 6.490 -14.389 1.00 63.28 210 GLU A O 1
ATOM 1668 N N . THR A 1 211 ? 9.286 7.610 -14.222 1.00 67.81 211 THR A N 1
ATOM 1669 C CA . THR A 1 211 ? 9.685 8.266 -12.979 1.00 67.81 211 THR A CA 1
ATOM 1670 C C . THR A 1 211 ? 9.267 7.487 -11.744 1.00 67.81 211 THR A C 1
ATOM 1672 O O . THR A 1 211 ? 9.518 8.001 -10.674 1.00 67.81 211 THR A O 1
ATOM 1675 N N . ASN A 1 212 ? 8.656 6.293 -11.823 1.00 81.06 212 ASN A N 1
ATOM 1676 C CA . ASN A 1 212 ? 8.188 5.577 -10.627 1.00 81.06 212 ASN A CA 1
ATOM 1677 C C . ASN A 1 212 ? 8.198 4.038 -10.757 1.00 81.06 212 ASN A C 1
ATOM 1679 O O . ASN A 1 212 ? 7.147 3.420 -10.920 1.00 81.06 212 ASN A O 1
ATOM 1683 N N . GLN A 1 213 ? 9.357 3.394 -10.583 1.00 84.38 213 GLN A N 1
ATOM 1684 C CA . GLN A 1 213 ? 9.483 1.932 -10.751 1.00 84.38 213 GLN A CA 1
ATOM 1685 C C . GLN A 1 213 ? 8.584 1.106 -9.805 1.00 84.38 213 GLN A C 1
ATOM 1687 O O . GLN A 1 213 ? 8.120 0.018 -10.155 1.00 84.38 213 GLN A O 1
ATOM 1692 N N . SER A 1 214 ? 8.277 1.636 -8.614 1.00 89.25 214 SER A N 1
ATOM 1693 C CA . SER A 1 214 ? 7.389 0.971 -7.646 1.00 89.25 214 SER A CA 1
ATOM 1694 C C . SER A 1 214 ? 5.978 0.722 -8.198 1.00 89.25 214 SER A C 1
ATOM 1696 O O . SER A 1 214 ? 5.338 -0.267 -7.835 1.00 89.25 214 SER A O 1
ATOM 1698 N N . HIS A 1 215 ? 5.520 1.563 -9.132 1.00 87.88 215 HIS A N 1
ATOM 1699 C CA . HIS A 1 215 ? 4.238 1.408 -9.813 1.00 87.88 215 HIS A CA 1
ATOM 1700 C C . HIS A 1 215 ? 4.170 0.125 -10.641 1.00 87.88 215 HIS A C 1
ATOM 1702 O O . HIS A 1 215 ? 3.203 -0.635 -10.550 1.00 87.88 215 HIS A O 1
ATOM 1708 N N . HIS A 1 216 ? 5.234 -0.135 -11.398 1.00 83.38 216 HIS A N 1
ATOM 1709 C CA . HIS A 1 216 ? 5.350 -1.258 -12.320 1.00 83.38 216 HIS A CA 1
ATOM 1710 C C . HIS A 1 216 ? 5.330 -2.545 -11.509 1.00 83.38 216 HIS A C 1
ATOM 1712 O O . HIS A 1 216 ? 4.493 -3.424 -11.724 1.00 83.38 216 HIS A O 1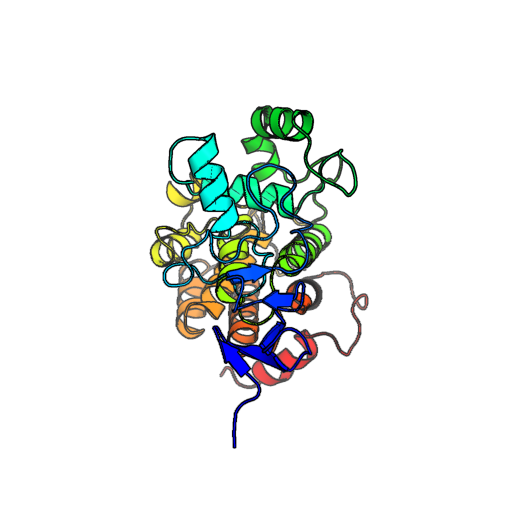
ATOM 1718 N N . TRP A 1 217 ? 6.159 -2.583 -10.464 1.00 90.00 217 TRP A N 1
ATOM 1719 C CA . TRP A 1 217 ? 6.157 -3.686 -9.521 1.00 90.00 217 TRP A CA 1
ATOM 1720 C C . TRP A 1 217 ? 4.774 -3.913 -8.894 1.00 90.00 217 TRP A C 1
ATOM 1722 O O . TRP A 1 217 ? 4.268 -5.031 -8.928 1.00 90.00 217 TRP A O 1
ATOM 1732 N N . ALA A 1 218 ? 4.125 -2.881 -8.350 1.00 92.12 218 ALA A N 1
ATOM 1733 C CA . ALA A 1 218 ? 2.881 -3.050 -7.599 1.00 92.12 218 ALA A CA 1
ATOM 1734 C C . ALA A 1 218 ? 1.720 -3.557 -8.461 1.00 92.12 218 ALA A C 1
ATOM 1736 O O . ALA A 1 218 ? 0.933 -4.389 -8.002 1.00 92.12 218 ALA A O 1
ATOM 1737 N N . GLY A 1 219 ? 1.626 -3.103 -9.714 1.00 86.94 219 GLY A N 1
ATOM 1738 C CA . GLY A 1 219 ? 0.617 -3.605 -10.642 1.00 86.94 219 GLY A CA 1
ATOM 1739 C C . GLY A 1 219 ? 0.822 -5.069 -11.004 1.00 86.94 219 GLY A C 1
ATOM 1740 O O . GLY A 1 219 ? -0.119 -5.859 -10.935 1.00 86.94 219 GLY A O 1
ATOM 1741 N N . PHE A 1 220 ? 2.048 -5.465 -11.339 1.00 86.44 220 PHE A N 1
ATOM 1742 C CA . PHE A 1 220 ? 2.341 -6.851 -11.704 1.00 86.44 220 PHE A CA 1
ATOM 1743 C C . PHE A 1 220 ? 2.327 -7.804 -10.504 1.00 86.44 220 PHE A C 1
ATOM 1745 O O . PHE A 1 220 ? 1.869 -8.940 -10.630 1.00 86.44 220 PHE A O 1
ATOM 1752 N N . PHE A 1 221 ? 2.711 -7.329 -9.319 1.00 92.25 221 PHE A N 1
ATOM 1753 C CA . PHE A 1 221 ? 2.536 -8.037 -8.052 1.00 92.25 221 PHE A CA 1
ATOM 1754 C C . PHE A 1 221 ? 1.059 -8.312 -7.762 1.00 92.25 221 PHE A C 1
ATOM 1756 O O . PHE A 1 221 ? 0.680 -9.453 -7.488 1.00 92.25 221 PHE A O 1
ATOM 1763 N N . TYR A 1 222 ? 0.207 -7.291 -7.903 1.00 89.88 222 TYR A N 1
ATOM 1764 C CA . TYR A 1 222 ? -1.242 -7.453 -7.817 1.00 89.88 222 TYR A CA 1
ATOM 1765 C C . TYR A 1 222 ? -1.741 -8.492 -8.827 1.00 89.88 222 TYR A C 1
ATOM 1767 O O . TYR A 1 222 ? -2.547 -9.361 -8.481 1.00 89.88 222 TYR A O 1
ATOM 1775 N N . MET A 1 223 ? -1.229 -8.433 -10.062 1.00 83.62 223 MET A N 1
ATOM 1776 C CA . MET A 1 223 ? -1.632 -9.352 -11.116 1.00 83.62 223 MET A CA 1
ATOM 1777 C C . MET A 1 223 ? -1.274 -10.801 -10.804 1.00 83.62 223 MET A C 1
ATOM 1779 O O . MET A 1 223 ? -2.126 -11.663 -10.961 1.00 83.62 223 MET A O 1
ATOM 1783 N N . GLY A 1 224 ? -0.056 -11.072 -10.339 1.00 86.56 224 GLY A N 1
ATOM 1784 C CA . GLY A 1 224 ? 0.384 -12.432 -10.023 1.00 86.56 224 GLY A CA 1
ATOM 1785 C C . GLY A 1 224 ? -0.296 -13.056 -8.803 1.00 86.56 224 GLY A C 1
ATOM 1786 O O . GLY A 1 224 ? -0.314 -14.279 -8.670 1.00 86.56 224 GLY A O 1
ATOM 1787 N N . PHE A 1 225 ? -0.851 -12.231 -7.912 1.00 88.75 225 PHE A N 1
ATOM 1788 C CA . PHE A 1 225 ? -1.612 -12.699 -6.757 1.00 88.75 225 PHE A CA 1
ATOM 1789 C C . PHE A 1 225 ? -3.086 -12.969 -7.097 1.00 88.75 225 PHE A C 1
ATOM 1791 O O . PHE A 1 225 ? -3.610 -14.030 -6.765 1.00 88.75 225 PHE A O 1
ATOM 1798 N N . PHE A 1 226 ? -3.769 -12.018 -7.748 1.00 83.56 226 PHE A N 1
ATOM 1799 C CA . PHE A 1 226 ? -5.207 -12.129 -8.035 1.00 83.56 226 PHE A CA 1
ATOM 1800 C C . PHE A 1 226 ? -5.530 -12.857 -9.338 1.00 83.56 226 PHE A C 1
ATOM 1802 O O . PHE A 1 226 ? -6.657 -13.327 -9.513 1.00 83.56 226 PHE A O 1
ATOM 1809 N N . TYR A 1 227 ? -4.565 -12.940 -10.248 1.00 79.38 227 TYR A N 1
ATOM 1810 C CA . TYR A 1 227 ? -4.705 -13.611 -11.528 1.00 79.38 227 TYR A CA 1
ATOM 1811 C C . TYR A 1 227 ? -3.573 -14.622 -11.709 1.00 79.38 227 TYR A C 1
ATOM 1813 O O . TYR A 1 227 ? -2.511 -14.543 -11.097 1.00 79.38 227 TYR A O 1
ATOM 1821 N N . GLU A 1 228 ? -3.815 -15.625 -12.547 1.00 73.62 228 GLU A N 1
ATOM 1822 C CA . GLU A 1 228 ? -2.789 -16.618 -12.850 1.00 73.62 22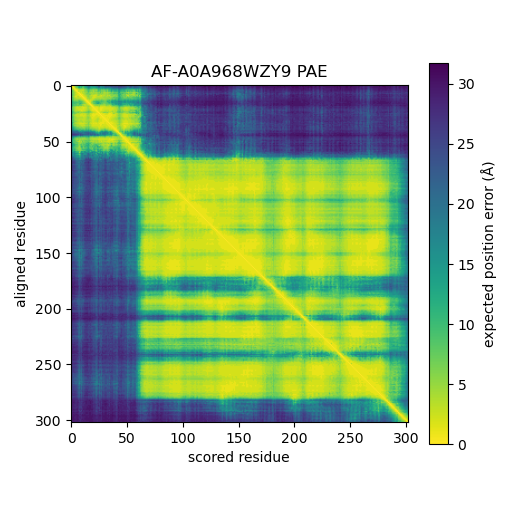8 GLU A CA 1
ATOM 1823 C C . GLU A 1 228 ? -1.573 -15.957 -13.517 1.00 73.62 228 GLU A C 1
ATOM 1825 O O . GLU A 1 228 ? -1.705 -14.998 -14.284 1.00 73.62 228 GLU A O 1
ATOM 1830 N N . THR A 1 229 ? -0.382 -16.505 -13.273 1.00 77.38 229 THR A N 1
ATOM 1831 C CA . THR A 1 229 ? 0.893 -15.923 -13.730 1.00 77.38 229 THR A CA 1
ATOM 1832 C C . THR A 1 229 ? 0.945 -15.704 -15.238 1.00 77.38 229 THR A C 1
ATOM 1834 O O . THR A 1 229 ? 1.471 -14.693 -15.693 1.00 77.38 229 THR A O 1
ATOM 1837 N N . TRP A 1 230 ? 0.333 -16.595 -16.024 1.00 70.31 230 TRP A N 1
ATOM 1838 C CA . TRP A 1 230 ? 0.274 -16.459 -17.481 1.00 70.31 230 TRP A CA 1
ATOM 1839 C C . TRP A 1 230 ? -0.473 -15.194 -17.934 1.00 70.31 230 TRP A C 1
ATOM 1841 O O . TRP A 1 230 ? -0.100 -14.613 -18.951 1.00 70.31 230 TRP A O 1
ATOM 1851 N N . VAL A 1 231 ? -1.484 -14.738 -17.181 1.00 72.75 231 VAL A N 1
ATOM 1852 C CA . VAL A 1 231 ? -2.189 -13.475 -17.457 1.00 72.75 231 VAL A CA 1
ATOM 1853 C C . VAL A 1 231 ? -1.257 -12.303 -17.176 1.00 72.75 231 VAL A C 1
ATOM 1855 O O . VAL A 1 231 ? -1.144 -11.402 -18.002 1.00 72.75 231 VAL A O 1
ATOM 1858 N N . GLY A 1 232 ? -0.554 -12.339 -16.040 1.00 73.81 232 GLY A N 1
ATOM 1859 C CA . GLY A 1 232 ? 0.436 -11.327 -15.673 1.00 73.81 232 GLY A CA 1
ATOM 1860 C C . GLY A 1 232 ? 1.532 -11.178 -16.731 1.00 73.81 232 GLY A C 1
ATOM 1861 O O . GLY A 1 232 ? 1.754 -10.076 -17.223 1.00 73.81 232 GLY A O 1
ATOM 1862 N N . TYR A 1 233 ? 2.141 -12.288 -17.156 1.00 78.12 233 TYR A N 1
ATOM 1863 C CA . TYR A 1 233 ? 3.176 -12.293 -18.195 1.00 78.12 233 TYR A CA 1
ATOM 1864 C C . TYR A 1 233 ? 2.663 -11.810 -19.553 1.00 78.12 233 TYR A C 1
ATOM 1866 O O . TYR A 1 233 ? 3.359 -11.077 -20.255 1.00 78.12 233 TYR A O 1
ATOM 1874 N N . ALA A 1 234 ? 1.444 -12.202 -19.939 1.00 74.25 234 ALA A N 1
ATOM 1875 C CA . ALA A 1 234 ? 0.848 -11.754 -21.193 1.00 74.25 234 ALA A CA 1
ATOM 1876 C C . ALA A 1 234 ? 0.615 -10.236 -21.197 1.00 74.25 234 ALA A C 1
ATOM 1878 O O . ALA A 1 234 ? 0.922 -9.580 -22.189 1.00 74.25 234 ALA A O 1
ATOM 1879 N N . VAL A 1 235 ? 0.119 -9.675 -20.088 1.00 72.44 235 VAL A N 1
ATOM 1880 C CA . VAL A 1 235 ? -0.073 -8.224 -19.937 1.00 72.44 235 VAL A CA 1
ATOM 1881 C C . VAL A 1 235 ? 1.268 -7.489 -19.925 1.00 72.44 235 VAL A C 1
ATOM 1883 O O . VAL A 1 235 ? 1.393 -6.477 -20.607 1.00 72.44 235 VAL A O 1
ATOM 1886 N N . ASN A 1 236 ? 2.272 -8.025 -19.227 1.00 73.56 236 ASN A N 1
ATOM 1887 C CA . ASN A 1 236 ? 3.618 -7.453 -19.157 1.00 73.56 236 ASN A CA 1
ATOM 1888 C C . ASN A 1 236 ? 4.249 -7.314 -20.549 1.00 73.56 236 ASN A C 1
ATOM 1890 O O . ASN A 1 236 ? 4.606 -6.227 -20.991 1.00 73.56 236 ASN A O 1
ATOM 1894 N N . ARG A 1 237 ? 4.249 -8.405 -21.323 1.00 74.06 237 ARG A N 1
ATOM 1895 C CA . ARG A 1 237 ? 4.795 -8.412 -22.689 1.00 74.06 237 ARG A CA 1
ATOM 1896 C C . ARG A 1 237 ? 3.979 -7.586 -23.682 1.00 74.06 237 ARG A C 1
ATOM 1898 O O . ARG A 1 237 ? 4.545 -7.083 -24.644 1.00 74.06 237 ARG A O 1
ATOM 1905 N N . ALA A 1 238 ? 2.664 -7.472 -23.492 1.00 69.12 238 ALA A N 1
ATOM 1906 C CA . ALA A 1 238 ? 1.821 -6.638 -24.347 1.00 69.12 238 ALA A CA 1
ATOM 1907 C C . ALA A 1 238 ? 2.045 -5.137 -24.104 1.00 69.12 238 ALA A C 1
ATOM 1909 O O . ALA A 1 238 ? 1.904 -4.351 -25.039 1.00 69.12 238 ALA A O 1
ATOM 1910 N N . ARG A 1 239 ? 2.381 -4.750 -22.867 1.00 68.81 239 ARG A N 1
ATOM 1911 C CA . ARG A 1 239 ? 2.673 -3.364 -22.484 1.00 68.81 239 ARG A CA 1
ATOM 1912 C C . ARG A 1 239 ? 4.063 -2.935 -22.950 1.00 68.81 239 ARG A C 1
ATOM 1914 O O . ARG A 1 239 ? 4.196 -1.896 -23.584 1.00 68.81 239 ARG A O 1
ATOM 1921 N N . ASP A 1 240 ? 5.060 -3.776 -22.693 1.00 64.56 240 ASP A N 1
ATOM 1922 C CA . ASP A 1 240 ? 6.476 -3.397 -22.751 1.00 64.56 240 ASP A CA 1
ATOM 1923 C C . ASP A 1 240 ? 7.229 -4.100 -23.875 1.00 64.56 240 ASP A C 1
ATOM 1925 O O . ASP A 1 240 ? 8.401 -4.430 -23.730 1.00 64.56 240 ASP A O 1
ATOM 1929 N N . PHE A 1 241 ? 6.563 -4.368 -25.001 1.00 57.47 241 PHE A N 1
ATOM 1930 C CA . PHE A 1 241 ? 7.104 -5.209 -26.076 1.00 57.47 241 PHE A CA 1
ATOM 1931 C C . PHE A 1 241 ? 8.484 -4.762 -26.608 1.00 57.47 241 PHE A C 1
ATOM 1933 O O . PHE A 1 241 ? 9.213 -5.609 -27.120 1.00 57.47 241 PHE A O 1
ATOM 1940 N N . ASP A 1 242 ? 8.855 -3.488 -26.420 1.00 58.22 242 ASP A N 1
ATOM 1941 C CA . ASP A 1 242 ? 10.168 -2.912 -26.751 1.00 58.22 242 ASP A CA 1
ATOM 1942 C C . ASP A 1 242 ? 10.942 -2.360 -25.520 1.00 58.22 242 ASP A C 1
ATOM 1944 O O . ASP A 1 242 ? 11.940 -1.659 -25.686 1.00 58.22 242 ASP A O 1
ATOM 1948 N N . ASN A 1 243 ? 10.527 -2.673 -24.281 1.00 65.25 243 ASN A N 1
ATOM 1949 C CA . ASN A 1 243 ? 11.126 -2.159 -23.039 1.00 65.25 243 ASN A CA 1
ATOM 1950 C C . ASN A 1 243 ? 11.568 -3.281 -22.076 1.00 65.25 243 ASN A C 1
ATOM 1952 O O . ASN A 1 243 ? 10.839 -3.721 -21.186 1.00 65.25 243 ASN A O 1
ATOM 1956 N N . ALA A 1 244 ? 12.797 -3.767 -22.267 1.00 62.31 244 ALA A N 1
ATOM 1957 C CA . ALA A 1 244 ? 13.328 -4.919 -21.536 1.00 62.31 244 ALA A CA 1
ATOM 1958 C C . ALA A 1 244 ? 13.421 -4.742 -19.997 1.00 62.31 244 ALA A C 1
ATOM 1960 O O . ALA A 1 244 ? 13.052 -5.691 -19.300 1.00 62.31 244 ALA A O 1
ATOM 1961 N N . PRO A 1 245 ? 13.866 -3.594 -19.439 1.00 66.06 245 PRO A N 1
ATOM 1962 C CA . PRO A 1 245 ? 13.865 -3.349 -17.990 1.00 66.06 245 PRO A CA 1
ATOM 1963 C C . PRO A 1 245 ? 12.506 -3.574 -17.317 1.00 66.06 245 PRO A C 1
ATOM 1965 O O . PRO A 1 245 ? 12.410 -4.246 -16.285 1.00 66.06 245 PRO A O 1
ATOM 1968 N N . ASP A 1 246 ? 11.450 -3.070 -17.945 1.00 66.12 246 ASP A N 1
ATOM 1969 C CA . ASP A 1 246 ? 10.087 -3.145 -17.436 1.00 66.12 246 ASP A CA 1
ATOM 1970 C C . ASP A 1 246 ? 9.509 -4.560 -17.496 1.00 66.12 246 ASP A C 1
ATOM 1972 O O . ASP A 1 246 ? 8.886 -5.011 -16.529 1.00 66.12 246 ASP A O 1
ATOM 1976 N N . ILE A 1 247 ? 9.824 -5.311 -18.559 1.00 70.75 247 ILE A N 1
ATOM 1977 C CA . ILE A 1 247 ? 9.487 -6.736 -18.643 1.00 70.75 247 ILE A CA 1
ATOM 1978 C C . ILE A 1 247 ? 10.103 -7.496 -17.463 1.00 70.75 247 ILE A C 1
ATOM 1980 O O . ILE A 1 247 ? 9.426 -8.301 -16.823 1.00 70.75 247 ILE A O 1
ATOM 1984 N N . VAL A 1 248 ? 11.374 -7.249 -17.138 1.00 76.12 248 VAL A N 1
ATOM 1985 C CA . VAL A 1 248 ? 12.060 -7.984 -16.065 1.00 76.12 248 VAL A CA 1
ATOM 1986 C C . VAL A 1 248 ? 11.451 -7.666 -14.695 1.00 76.12 248 VAL A C 1
ATOM 1988 O O . VAL A 1 248 ? 11.211 -8.584 -13.904 1.00 76.12 248 VAL A O 1
ATOM 1991 N N . VAL A 1 249 ? 11.157 -6.391 -14.412 1.00 81.50 249 VAL A N 1
ATOM 1992 C CA . VAL A 1 249 ? 10.483 -5.996 -13.161 1.00 81.50 249 VAL A CA 1
ATOM 1993 C C . VAL A 1 249 ? 9.091 -6.609 -13.078 1.00 81.50 249 VAL A C 1
ATOM 1995 O O . VAL A 1 249 ? 8.728 -7.150 -12.029 1.00 81.50 249 VAL A O 1
ATOM 1998 N N . GLY A 1 250 ? 8.332 -6.573 -14.173 1.00 81.62 250 GLY A N 1
ATOM 1999 C CA . GLY A 1 250 ? 6.993 -7.140 -14.232 1.00 81.62 250 GLY A CA 1
ATOM 2000 C C . GLY A 1 250 ? 6.973 -8.651 -14.018 1.00 81.62 250 GLY A C 1
ATOM 2001 O O . GLY A 1 250 ? 6.218 -9.135 -13.177 1.00 81.62 250 GLY A O 1
ATOM 2002 N N . ASP A 1 251 ? 7.849 -9.410 -14.680 1.00 83.81 251 ASP A N 1
ATOM 2003 C CA . ASP A 1 251 ? 7.898 -10.870 -14.545 1.00 83.81 251 ASP A CA 1
ATOM 2004 C C . ASP A 1 251 ? 8.303 -11.282 -13.119 1.00 83.81 251 ASP A C 1
ATOM 2006 O O . ASP A 1 251 ? 7.701 -12.184 -12.523 1.00 83.81 251 ASP A O 1
ATOM 2010 N N . ALA A 1 252 ? 9.279 -10.591 -12.521 1.00 86.69 252 ALA A N 1
ATOM 2011 C CA . ALA A 1 252 ? 9.654 -10.812 -11.127 1.00 86.69 252 ALA A CA 1
ATOM 2012 C C . ALA A 1 252 ? 8.498 -10.475 -10.168 1.00 86.69 252 ALA A C 1
ATOM 2014 O O . ALA A 1 252 ? 8.185 -11.260 -9.270 1.00 86.69 252 ALA A O 1
ATOM 2015 N N . ALA A 1 253 ? 7.808 -9.354 -10.382 1.00 89.56 253 ALA A N 1
ATOM 2016 C CA . ALA A 1 253 ? 6.672 -8.940 -9.567 1.00 89.56 253 ALA A CA 1
ATOM 2017 C C . ALA A 1 253 ? 5.486 -9.917 -9.656 1.00 89.56 253 ALA A C 1
ATOM 2019 O O . ALA A 1 253 ? 4.924 -10.276 -8.620 1.00 89.56 253 ALA A O 1
ATOM 2020 N N . VAL A 1 254 ? 5.153 -10.421 -10.853 1.00 87.94 254 VAL A N 1
ATOM 2021 C CA . VAL A 1 254 ? 4.139 -11.479 -11.040 1.00 87.94 254 VAL A CA 1
ATOM 2022 C C . VAL A 1 254 ? 4.481 -12.703 -10.190 1.00 87.94 254 VAL A C 1
ATOM 2024 O O . VAL A 1 254 ? 3.621 -13.236 -9.483 1.00 87.94 254 VAL A O 1
ATOM 2027 N N . ASN A 1 255 ? 5.745 -13.130 -10.193 1.00 88.81 255 ASN A N 1
ATOM 2028 C CA . ASN A 1 255 ? 6.181 -14.245 -9.357 1.00 88.81 255 ASN A CA 1
ATOM 202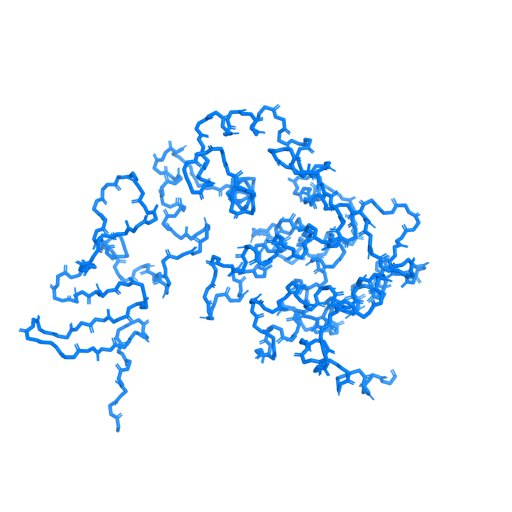9 C C . ASN A 1 255 ? 6.070 -13.929 -7.863 1.00 88.81 255 ASN A C 1
ATOM 2031 O O . ASN A 1 255 ? 5.578 -14.764 -7.106 1.00 88.81 255 ASN A O 1
ATOM 2035 N N . HIS A 1 256 ? 6.450 -12.724 -7.432 1.00 92.75 256 HIS A N 1
ATOM 2036 C CA . HIS A 1 256 ? 6.304 -12.307 -6.035 1.00 92.75 256 HIS A CA 1
ATOM 2037 C C . HIS A 1 256 ? 4.834 -12.383 -5.579 1.00 92.75 256 HIS A C 1
ATOM 2039 O O . HIS A 1 256 ? 4.551 -12.935 -4.516 1.00 92.75 256 HIS A O 1
ATOM 2045 N N . GLY A 1 257 ? 3.891 -11.906 -6.401 1.00 91.62 257 GLY A N 1
ATOM 2046 C CA . GLY A 1 257 ? 2.454 -11.998 -6.121 1.00 91.62 257 GLY A CA 1
ATOM 2047 C C . GLY A 1 257 ? 1.980 -13.445 -5.991 1.00 91.62 257 GLY A C 1
ATOM 2048 O O . GLY A 1 257 ? 1.305 -13.807 -5.024 1.00 91.62 257 GLY A O 1
ATOM 2049 N N . ARG A 1 258 ? 2.417 -14.310 -6.913 1.00 89.69 258 ARG A N 1
ATOM 2050 C CA . ARG A 1 258 ? 2.116 -15.748 -6.888 1.00 89.69 258 ARG A CA 1
ATOM 2051 C C . ARG A 1 258 ? 2.656 -16.432 -5.632 1.00 89.69 258 ARG A C 1
ATOM 2053 O O . ARG A 1 258 ? 1.972 -17.285 -5.071 1.00 89.69 258 ARG A O 1
ATOM 2060 N N . MET A 1 259 ? 3.859 -16.071 -5.182 1.00 89.12 259 MET A N 1
ATOM 2061 C CA . MET A 1 259 ? 4.473 -16.631 -3.971 1.00 89.12 259 MET A CA 1
ATOM 2062 C C . MET A 1 259 ? 3.670 -16.293 -2.711 1.00 89.12 259 MET A C 1
ATOM 2064 O O . MET A 1 259 ? 3.524 -17.161 -1.848 1.00 89.12 259 MET A O 1
ATOM 2068 N N . VAL A 1 260 ? 3.119 -15.076 -2.621 1.00 90.94 260 VAL A N 1
ATOM 2069 C CA . VAL A 1 260 ? 2.213 -14.687 -1.527 1.00 90.94 260 VAL A CA 1
ATOM 2070 C C . VAL A 1 260 ? 0.895 -15.460 -1.623 1.00 90.94 260 VAL A C 1
ATOM 2072 O O . VAL A 1 260 ? 0.464 -16.051 -0.637 1.00 90.94 260 VAL A O 1
ATOM 2075 N N . GLY A 1 261 ? 0.298 -15.562 -2.816 1.00 85.06 261 GLY A N 1
ATOM 2076 C CA . GLY A 1 261 ? -0.947 -16.319 -3.029 1.00 85.06 261 GLY A CA 1
ATOM 2077 C C . GLY A 1 261 ? -0.818 -17.820 -2.740 1.00 85.06 261 GLY A C 1
ATOM 2078 O O . GLY A 1 261 ? -1.771 -18.458 -2.299 1.00 85.06 261 GLY A O 1
ATOM 2079 N N . ALA A 1 262 ? 0.375 -18.383 -2.938 1.00 84.62 262 ALA A N 1
ATOM 2080 C CA . ALA A 1 262 ? 0.701 -19.770 -2.612 1.00 84.62 262 ALA A CA 1
ATOM 2081 C C . ALA A 1 262 ? 1.156 -19.978 -1.152 1.00 84.62 262 ALA A C 1
ATOM 2083 O O . ALA A 1 262 ? 1.468 -21.107 -0.775 1.00 84.62 262 ALA A O 1
ATOM 2084 N N . GLY A 1 263 ? 1.256 -18.917 -0.341 1.00 86.00 263 GLY A N 1
ATOM 2085 C CA . GLY A 1 263 ? 1.736 -18.988 1.045 1.00 86.00 263 GLY A CA 1
ATOM 2086 C C . GLY A 1 263 ? 3.223 -19.345 1.190 1.00 86.00 263 GLY A C 1
ATOM 2087 O O . GLY A 1 263 ? 3.655 -19.781 2.252 1.00 86.00 263 GLY A O 1
ATOM 2088 N N . THR A 1 264 ? 4.018 -19.195 0.125 1.00 88.50 264 THR A N 1
ATOM 2089 C CA . THR A 1 264 ? 5.476 -19.440 0.147 1.00 88.50 264 THR A CA 1
ATOM 2090 C C . THR A 1 264 ? 6.249 -18.252 0.737 1.00 88.50 264 THR A C 1
ATOM 2092 O O . THR A 1 264 ? 7.362 -18.421 1.250 1.00 88.50 264 THR A O 1
ATOM 2095 N N . VAL A 1 265 ? 5.648 -17.061 0.665 1.00 89.19 265 VAL A N 1
ATOM 2096 C CA . VAL A 1 265 ? 6.137 -15.791 1.218 1.00 89.19 265 VAL A CA 1
ATOM 2097 C C . VAL A 1 265 ? 5.011 -15.171 2.037 1.00 89.19 265 VAL A C 1
ATOM 2099 O O . VAL A 1 265 ? 3.900 -15.015 1.535 1.00 89.19 265 VAL A O 1
ATOM 2102 N N . ASN A 1 266 ? 5.290 -14.815 3.288 1.00 91.12 266 ASN A N 1
ATOM 2103 C CA . ASN A 1 266 ? 4.338 -14.100 4.131 1.00 91.12 266 ASN A CA 1
ATOM 2104 C C . ASN A 1 266 ? 4.325 -12.604 3.793 1.00 91.12 266 ASN A C 1
ATOM 2106 O O . ASN A 1 266 ? 5.305 -12.058 3.295 1.00 91.12 266 ASN A O 1
ATOM 2110 N N . MET A 1 267 ? 3.247 -11.898 4.141 1.00 93.00 267 MET A N 1
ATOM 2111 C CA . MET A 1 267 ? 3.140 -10.447 3.908 1.00 93.00 267 MET A CA 1
ATOM 2112 C C . MET A 1 267 ? 4.291 -9.651 4.543 1.00 93.00 267 MET A C 1
ATOM 2114 O O . MET A 1 267 ? 4.803 -8.717 3.934 1.00 93.00 267 MET A O 1
ATOM 2118 N N . SER A 1 268 ? 4.752 -10.068 5.726 1.00 90.88 268 SER A N 1
ATOM 2119 C CA . SER A 1 268 ? 5.888 -9.459 6.433 1.00 90.88 268 SER A CA 1
ATOM 2120 C C . SER A 1 268 ? 7.245 -9.681 5.758 1.00 90.88 268 SER A C 1
ATOM 2122 O O . SER A 1 268 ? 8.228 -9.087 6.174 1.00 90.88 268 SER A O 1
ATOM 2124 N N . GLU A 1 269 ? 7.324 -10.576 4.772 1.00 91.69 269 GLU A N 1
ATOM 2125 C CA . GLU A 1 269 ? 8.543 -10.906 4.025 1.00 91.69 269 GLU A CA 1
ATOM 2126 C C . GLU A 1 269 ? 8.599 -10.171 2.666 1.00 91.69 269 GLU A C 1
ATOM 2128 O O . GLU A 1 269 ? 9.591 -10.274 1.943 1.00 91.69 269 GLU A O 1
ATOM 2133 N N . VAL A 1 270 ? 7.548 -9.431 2.285 1.00 94.12 270 VAL A N 1
ATOM 2134 C CA . VAL A 1 270 ? 7.441 -8.824 0.947 1.00 94.12 270 VAL A CA 1
ATOM 2135 C C . VAL A 1 270 ? 8.433 -7.678 0.741 1.00 94.12 270 VAL A C 1
ATOM 2137 O O . VAL A 1 270 ? 9.008 -7.588 -0.344 1.00 94.12 270 VAL A O 1
ATOM 2140 N N . GLY A 1 271 ? 8.698 -6.836 1.746 1.00 92.25 271 GLY A N 1
ATOM 2141 C CA . GLY A 1 271 ? 9.721 -5.792 1.621 1.00 92.25 271 GLY A CA 1
ATOM 2142 C C . GLY A 1 271 ? 11.121 -6.373 1.429 1.00 92.25 271 GLY A C 1
ATOM 2143 O O . GLY A 1 271 ? 11.859 -5.920 0.555 1.00 92.25 271 GLY A O 1
ATOM 2144 N N . ASP A 1 272 ? 11.469 -7.437 2.156 1.00 88.31 272 ASP A N 1
ATOM 2145 C CA . ASP A 1 272 ? 12.736 -8.155 1.962 1.00 88.31 272 ASP A CA 1
ATOM 2146 C C . ASP A 1 272 ? 12.846 -8.759 0.558 1.00 88.31 272 ASP A C 1
ATOM 2148 O O . ASP A 1 272 ? 13.901 -8.677 -0.075 1.00 88.31 272 ASP A O 1
ATOM 2152 N N . LEU A 1 273 ? 11.747 -9.315 0.042 1.00 88.81 273 LEU A N 1
ATOM 2153 C CA . LEU A 1 273 ? 11.682 -9.850 -1.316 1.00 88.81 273 LEU A CA 1
ATOM 2154 C C . LEU A 1 273 ? 11.877 -8.753 -2.381 1.00 88.81 273 LEU A C 1
ATOM 2156 O O . LEU A 1 273 ? 12.579 -8.979 -3.365 1.00 88.81 273 LEU A O 1
ATOM 2160 N N . ILE A 1 274 ? 11.309 -7.557 -2.183 1.00 90.62 274 ILE A N 1
ATOM 2161 C CA . ILE A 1 274 ? 11.542 -6.393 -3.057 1.00 90.62 274 ILE A CA 1
ATOM 2162 C C . ILE A 1 274 ? 13.031 -6.032 -3.060 1.00 90.62 274 ILE A C 1
ATOM 2164 O O . ILE A 1 274 ? 13.646 -5.960 -4.125 1.00 90.62 274 ILE A O 1
ATOM 2168 N N . ARG A 1 275 ? 13.629 -5.840 -1.879 1.00 87.69 275 ARG A N 1
ATOM 2169 C CA . ARG A 1 275 ? 15.034 -5.419 -1.764 1.00 87.69 275 ARG A CA 1
ATOM 2170 C C . ARG A 1 275 ? 15.980 -6.442 -2.386 1.00 87.69 275 ARG A C 1
ATOM 2172 O O . ARG A 1 275 ? 16.863 -6.075 -3.151 1.00 87.69 275 ARG A O 1
ATOM 2179 N N . GLN A 1 276 ? 15.771 -7.730 -2.131 1.00 83.31 276 GLN A N 1
ATOM 2180 C CA . GLN A 1 276 ? 16.630 -8.776 -2.681 1.00 83.31 276 GLN A CA 1
ATOM 2181 C C . GLN A 1 276 ? 16.597 -8.846 -4.216 1.00 83.31 276 GLN A C 1
ATOM 2183 O O . GLN A 1 276 ? 17.629 -9.110 -4.832 1.00 83.31 276 GLN A O 1
ATOM 2188 N N . SER A 1 277 ? 15.430 -8.639 -4.828 1.00 83.75 277 SER A N 1
ATOM 2189 C CA . SER A 1 277 ? 15.263 -8.781 -6.279 1.00 83.75 277 SER A CA 1
ATOM 2190 C C . SER A 1 277 ? 15.722 -7.549 -7.065 1.00 83.75 277 SER A C 1
ATOM 2192 O O . SER A 1 277 ? 16.225 -7.699 -8.182 1.00 83.75 277 SER A O 1
ATOM 2194 N N . PHE A 1 278 ? 15.567 -6.346 -6.497 1.00 85.62 278 PHE A N 1
ATOM 2195 C CA . PHE A 1 278 ? 15.689 -5.094 -7.257 1.00 85.62 278 PHE A CA 1
ATOM 2196 C C . PHE A 1 278 ? 16.727 -4.091 -6.728 1.00 85.62 278 PHE A C 1
ATOM 2198 O O . PHE A 1 278 ? 16.963 -3.090 -7.401 1.00 85.62 278 PHE A O 1
ATOM 2205 N N . ASP A 1 279 ? 17.359 -4.310 -5.568 1.00 82.62 279 ASP A N 1
ATOM 2206 C CA . ASP A 1 279 ? 18.391 -3.399 -5.039 1.00 82.62 279 ASP A CA 1
ATOM 2207 C C . ASP A 1 279 ? 19.694 -3.515 -5.848 1.00 82.62 279 ASP A C 1
ATOM 2209 O O . ASP A 1 279 ? 20.204 -4.611 -6.093 1.00 82.62 279 ASP A O 1
ATOM 2213 N N . SER A 1 280 ? 20.248 -2.380 -6.278 1.00 81.50 280 SER A N 1
ATOM 2214 C CA . SER A 1 280 ? 21.510 -2.318 -7.030 1.00 81.50 280 SER A CA 1
ATOM 2215 C C . SER A 1 280 ? 22.745 -2.516 -6.157 1.00 81.50 280 SER A C 1
ATOM 2217 O O . SER A 1 280 ? 23.841 -2.743 -6.679 1.00 81.50 280 SER A O 1
ATOM 2219 N N . ARG A 1 281 ? 22.604 -2.425 -4.832 1.00 80.56 281 ARG A N 1
ATOM 2220 C CA . ARG A 1 281 ? 23.728 -2.519 -3.901 1.00 80.56 281 ARG A CA 1
ATOM 2221 C C . ARG A 1 281 ? 24.006 -3.989 -3.550 1.00 80.56 281 ARG A C 1
ATOM 2223 O O . ARG A 1 281 ? 23.132 -4.677 -3.021 1.00 80.56 281 ARG A O 1
ATOM 2230 N N . PRO A 1 282 ? 25.227 -4.497 -3.792 1.00 59.97 282 PRO A N 1
ATOM 2231 C CA . PRO A 1 282 ? 25.545 -5.899 -3.544 1.00 59.97 282 PRO A CA 1
ATOM 2232 C C . PRO A 1 282 ? 25.654 -6.218 -2.043 1.00 59.97 282 PRO A C 1
ATOM 2234 O O . PRO A 1 282 ? 26.148 -5.411 -1.259 1.00 59.97 282 PRO A O 1
ATOM 2237 N N . ALA A 1 283 ? 25.274 -7.445 -1.666 1.00 57.47 283 ALA A N 1
ATOM 2238 C CA . ALA A 1 283 ? 25.573 -8.079 -0.371 1.00 57.47 283 ALA A CA 1
ATOM 2239 C C . ALA A 1 283 ? 25.007 -7.408 0.904 1.00 57.47 283 ALA A C 1
ATOM 2241 O O . ALA A 1 283 ? 25.498 -7.679 1.999 1.00 57.47 283 ALA A O 1
ATOM 2242 N N . ILE A 1 284 ? 23.958 -6.584 0.793 1.00 61.72 284 ILE A N 1
ATOM 2243 C CA . ILE A 1 284 ? 23.266 -6.009 1.966 1.00 61.72 284 ILE A CA 1
ATOM 2244 C C . ILE A 1 284 ? 22.310 -7.028 2.623 1.00 61.72 284 ILE A C 1
ATOM 2246 O O . ILE A 1 284 ? 22.089 -6.985 3.832 1.00 61.72 284 ILE A O 1
ATOM 2250 N N . TRP A 1 285 ? 21.782 -7.987 1.855 1.00 57.28 285 TRP A N 1
ATOM 2251 C CA . TRP A 1 285 ? 20.676 -8.856 2.277 1.00 57.28 285 TRP A CA 1
ATOM 2252 C C . TRP A 1 285 ? 21.143 -10.304 2.508 1.00 57.28 285 TRP A C 1
ATOM 2254 O O . TRP A 1 285 ? 21.845 -10.885 1.682 1.00 57.28 285 TRP A O 1
ATOM 2264 N N . GLY A 1 286 ? 20.796 -10.884 3.665 1.00 53.81 286 GLY A N 1
ATOM 2265 C CA . GLY A 1 286 ? 21.316 -12.183 4.117 1.00 53.81 286 GLY A CA 1
ATOM 2266 C C . GLY A 1 286 ? 20.874 -13.386 3.258 1.00 53.81 286 GLY A C 1
ATOM 2267 O O . GLY A 1 286 ? 19.845 -13.320 2.589 1.00 53.81 286 GLY A O 1
ATOM 2268 N N . PRO A 1 287 ? 21.600 -14.522 3.301 1.00 47.91 287 PRO A N 1
ATOM 2269 C CA . PRO A 1 287 ? 21.385 -15.675 2.411 1.00 47.91 287 PRO A CA 1
ATOM 2270 C C . PRO A 1 287 ? 20.062 -16.438 2.620 1.00 47.91 287 PRO A C 1
ATOM 2272 O O . PRO A 1 287 ? 19.629 -17.138 1.714 1.00 47.91 287 PRO A O 1
ATOM 2275 N N . ASN A 1 288 ? 19.398 -16.285 3.772 1.00 53.16 288 ASN A N 1
ATOM 2276 C CA . ASN A 1 288 ? 18.100 -16.915 4.079 1.00 53.16 288 ASN A CA 1
ATOM 2277 C C . ASN A 1 288 ? 16.892 -16.022 3.737 1.00 53.16 288 ASN A C 1
ATOM 2279 O O . ASN A 1 288 ? 15.802 -16.211 4.276 1.00 53.16 288 ASN A O 1
ATOM 2283 N N . SER A 1 289 ? 17.090 -15.027 2.876 1.00 52.91 289 SER A N 1
ATOM 2284 C CA . SER A 1 289 ? 16.043 -14.106 2.438 1.00 52.91 289 SER A CA 1
ATOM 2285 C C . SER A 1 289 ? 15.036 -14.798 1.497 1.00 52.91 289 SER A C 1
ATOM 2287 O O . SER A 1 289 ? 15.397 -15.767 0.817 1.00 52.91 289 SER A O 1
ATOM 2289 N N . PRO A 1 290 ? 13.766 -14.355 1.453 1.00 49.25 290 PRO A N 1
ATOM 2290 C CA . PRO A 1 290 ? 12.679 -15.031 0.731 1.00 49.25 290 PRO A CA 1
ATOM 2291 C C . PRO A 1 290 ? 12.953 -15.310 -0.759 1.00 49.25 290 PRO A C 1
ATOM 2293 O O . PRO A 1 290 ? 12.518 -16.336 -1.282 1.00 49.25 290 PRO A O 1
ATOM 2296 N N . GLY A 1 291 ? 13.728 -14.465 -1.439 1.00 43.66 291 GLY A N 1
ATOM 2297 C CA . GLY A 1 291 ? 14.160 -14.639 -2.832 1.00 43.66 291 GLY A CA 1
ATOM 2298 C C . GLY A 1 291 ? 15.214 -15.734 -3.047 1.00 43.66 291 GLY A C 1
ATOM 2299 O O . GLY A 1 291 ? 15.443 -16.144 -4.176 1.00 43.66 291 GLY A O 1
ATOM 2300 N N . SER A 1 292 ? 15.794 -16.325 -1.998 1.00 44.50 292 SER A N 1
ATOM 2301 C CA . SER A 1 292 ? 16.547 -17.587 -2.144 1.00 44.50 292 SER A CA 1
ATOM 2302 C C . SER A 1 292 ? 15.631 -18.782 -2.457 1.00 44.50 292 SER A C 1
ATOM 2304 O O . SER A 1 292 ? 16.073 -19.758 -3.060 1.00 44.50 292 SER A O 1
ATOM 2306 N N . ARG A 1 293 ? 14.334 -18.695 -2.112 1.00 49.75 293 ARG A N 1
ATOM 2307 C CA . ARG A 1 293 ? 13.317 -19.709 -2.450 1.00 49.75 293 ARG A CA 1
ATOM 2308 C C . ARG A 1 293 ? 12.843 -19.589 -3.904 1.00 49.75 293 ARG A C 1
ATOM 2310 O O . ARG A 1 293 ? 12.353 -20.571 -4.459 1.00 49.75 293 ARG A O 1
ATOM 2317 N N . SER A 1 294 ? 13.012 -18.420 -4.531 1.00 41.47 294 SER A N 1
ATOM 2318 C CA . SER A 1 294 ? 12.572 -18.158 -5.908 1.00 41.47 294 SER A CA 1
ATOM 2319 C C . SER A 1 294 ? 13.508 -18.757 -6.962 1.00 41.47 294 SER A C 1
ATOM 2321 O O . SER A 1 294 ? 13.029 -19.168 -8.015 1.00 41.47 294 SER A O 1
ATOM 2323 N N . LEU A 1 295 ? 14.806 -18.924 -6.665 1.00 40.25 295 LEU A N 1
ATOM 2324 C CA . LEU A 1 295 ? 15.763 -19.558 -7.588 1.00 40.25 295 LEU A CA 1
ATOM 2325 C C . LEU A 1 295 ? 15.359 -20.990 -7.981 1.00 40.25 295 LEU A C 1
ATOM 2327 O O . LEU A 1 295 ? 15.661 -21.416 -9.085 1.00 40.25 295 LEU A O 1
ATOM 2331 N N . SER A 1 296 ? 14.601 -21.699 -7.137 1.00 38.91 296 SER A N 1
ATOM 2332 C CA . SER A 1 296 ? 14.068 -23.031 -7.472 1.00 38.91 296 SER A CA 1
ATOM 2333 C C . SER A 1 296 ? 12.863 -23.019 -8.430 1.00 38.91 296 SER A C 1
ATOM 2335 O O . SER A 1 296 ? 12.508 -24.059 -8.977 1.00 38.91 296 SER A O 1
ATOM 2337 N N . VAL A 1 297 ? 12.226 -21.860 -8.636 1.00 38.59 297 VAL A N 1
ATOM 2338 C CA . VAL A 1 297 ? 11.036 -21.690 -9.493 1.00 38.59 297 VAL A CA 1
ATOM 2339 C C . VAL A 1 297 ? 11.416 -21.149 -10.878 1.00 38.59 297 VAL A C 1
ATOM 2341 O O . VAL A 1 297 ? 10.713 -21.407 -11.853 1.00 38.59 297 VAL A O 1
ATOM 2344 N N . PHE A 1 298 ? 12.553 -20.455 -10.992 1.00 37.97 298 PHE A N 1
ATOM 2345 C CA . PHE A 1 298 ? 13.065 -19.930 -12.264 1.00 37.97 298 PHE A CA 1
ATOM 2346 C C . PHE A 1 298 ? 13.776 -20.973 -13.139 1.00 37.97 298 PHE A C 1
ATOM 2348 O O . PHE A 1 298 ? 13.968 -20.724 -14.325 1.00 37.97 298 PHE A O 1
ATOM 2355 N N . ASP A 1 299 ? 14.096 -22.158 -12.610 1.00 32.75 299 ASP A N 1
ATOM 2356 C CA . ASP A 1 299 ? 14.737 -23.228 -13.388 1.00 32.75 299 ASP A CA 1
ATOM 2357 C C . ASP A 1 299 ? 13.800 -23.884 -14.424 1.00 32.75 299 ASP A C 1
ATOM 2359 O O . ASP A 1 299 ? 14.254 -24.711 -15.217 1.00 32.75 299 ASP A O 1
ATOM 2363 N N . HIS A 1 300 ? 12.496 -23.571 -14.433 1.00 30.72 300 HIS A N 1
ATOM 2364 C CA . HIS A 1 300 ? 11.487 -24.246 -15.269 1.00 30.72 300 HIS A CA 1
ATOM 2365 C C . HIS A 1 300 ? 10.582 -23.286 -16.063 1.00 30.72 300 HIS A C 1
ATOM 2367 O O . HIS A 1 300 ? 9.386 -23.541 -16.221 1.00 30.72 300 HIS A O 1
ATOM 2373 N N . ILE A 1 301 ? 11.141 -22.207 -16.614 1.00 28.17 301 ILE A N 1
ATOM 2374 C CA . ILE A 1 301 ? 10.509 -21.506 -17.741 1.00 28.17 301 ILE A CA 1
ATOM 2375 C C . ILE A 1 301 ? 11.318 -21.856 -19.004 1.00 28.17 301 ILE A C 1
ATOM 2377 O O . ILE A 1 301 ? 12.481 -21.462 -19.073 1.00 28.17 301 ILE A O 1
ATOM 2381 N N . PRO A 1 302 ? 10.767 -22.648 -19.947 1.00 34.22 302 PRO A N 1
ATOM 2382 C CA . PRO A 1 302 ? 11.414 -22.909 -21.233 1.00 34.22 302 PRO A CA 1
ATOM 2383 C C . PRO A 1 302 ? 11.501 -21.660 -22.117 1.00 34.22 302 PRO A C 1
ATOM 2385 O O . PRO A 1 302 ? 10.623 -20.771 -21.991 1.00 34.22 302 PRO A O 1
#

Nearest PDB structures (foldseek):
  6yxy-assembly1_BI  TM=2.715E-01  e=5.109E+00  Trypanosoma brucei brucei

Secondary structure (DSSP, 8-state):
---SB-GGGPEEEEETTEEEEE-SSSEEETTTTEESS--SS--SSS-TTBSGGG-TTT---SSS--TTSHHHHHHHHHHHSS---HHHHHHHHHHHHS--SSGGGPPPHHHHHHHHHTHHHHHHH--BTTB---THHHHHHHHHHHHTT--TT-HHHHHHHHIIIII---GGGHHHHHHHTTS-SHHHHHTPPPP--STTB-GGGS-SS-S-HHHHHHHHHHHHHHS-HHHHHHHHHHH-TT-HHHHHHHHHHHHHHHHHHTTSS-GGGHHHHHHHHHB-STT-S-TTSGGGTGGGTGGG--

Solvent-accessible surface area (backbone atoms only — not comparable to full-atom values): 16847 Å² total; per-residue (Å²): 133,84,68,59,47,58,74,96,72,24,41,56,44,86,47,102,90,46,63,30,32,49,47,89,83,45,45,29,32,69,90,74,56,22,38,78,51,66,49,87,80,68,84,82,86,88,62,56,32,61,36,45,85,82,39,70,91,82,41,84,74,87,65,83,49,55,79,77,32,74,64,48,50,49,52,45,27,70,76,68,76,44,81,79,54,68,65,55,52,47,55,46,51,50,58,61,49,44,65,28,88,36,77,98,33,36,71,36,73,68,48,51,53,55,44,67,74,46,43,71,51,36,30,66,66,21,47,59,95,88,43,72,44,51,3,51,62,44,44,25,50,37,46,37,46,47,28,73,34,53,57,96,92,37,60,72,59,52,42,47,48,43,14,36,42,23,29,17,23,43,87,92,42,54,65,63,26,53,56,38,69,61,47,95,43,74,63,37,71,76,30,56,35,49,27,28,40,70,38,59,43,27,74,76,50,52,54,99,77,66,78,39,60,59,29,52,30,25,35,23,19,35,30,7,43,80,38,60,52,70,57,29,49,51,53,33,49,69,57,32,74,89,37,68,22,56,36,53,43,22,50,52,19,12,49,53,16,34,33,43,65,68,66,78,38,57,67,76,44,46,24,58,34,48,47,69,75,39,46,55,68,82,88,78,68,66,85,87,41,66,56,62,65,46,63,75,61,64,78,74,69,134

Sequence (302 aa):
MHTARRWTGQWSEESMLGSLYDFGGRFMSPLLARFLSPDVVSKDGFNRYQYGFNSPLKYTDPSGHDPIDAAWEGDFRKAHKRDPNEQDRRDRLFSAIFKGSGADGAWTEADWARYGADRDRYWREGGFNGQAPTGIDSFASHVDTLATWYKPGEENAFVAAIGLVWGGIPYTNRFAGAGAMANPGPVWAANRPLFEGNGNWRTDMLDEGETNQSHHWAGFFYMGFFYETWVGYAVNRARDFDNAPDIVVGDAAVNHGRMVGAGTVNMSEVGDLIRQSFDSRPAIWGPNSPGSRSLSVFDHIP

pLDDT: mean 75.97, std 15.96, range [28.17, 97.38]

Radius of gyration: 20.79 Å; Cα contacts (8 Å, |Δi|>4): 450; chains: 1; bounding box: 50×56×62 Å

=== Feature glossary ===
The features interleaved in this record are:

— What the protein is —

Sequence gives the chain of amino acids in standard one-letter code (A=alanine, C=cysteine, …, Y=tyrosine), read N→C. It is the only feature that is directly encoded by the gene; all structural features are derived from the folded form of this sequence.

Database cross-references. InterPro integrates a dozen domain/family signature databases into unified entries with residue-range hits. GO terms attach function/process/location labels with evidence codes. CATH codes position the fold in a four-level structural taxonomy. Organism is the NCBI-taxonomy species name.

— Where its atoms are —

Atomic coordinates in PDBx/mmCIF format — the same representation the Protein Data Bank distributes. Each line of the _atom_site loop places one backbone atom in Cartesian space (units: ångströms, origin: arbitrary).

The six renders are orthographic views along the three Cartesian axes in both directions. Representation (cartoon, sticks, or surface) and color scheme (sequence-rainbow or by-chain) vary across proteins so the training set covers all the common visualization conventions.

— Local backbone conformation —

Eight-state secondary structure (DSSP): H is the canonical α-helix, G the tighter 3₁₀-helix, I the wider π-helix; E/B are β-structure, T and S are turns and bends, and '-' is everything else. DSSP derives these from the pattern of main-chain N–H···O=C hydrogen bonds, not from the sequence.

P-SEA three-state annotation labels each residue as helix, strand, or coil based purely on the geometry of the Cα trace. It serves as a fallback when the full backbone (and thus DSSP) is unavailable.

The φ/ψ torsion pair specifies the backbone conformation at each residue. φ rotates about the N–Cα bond, ψ about the Cα–C bond. Steric clashes forbid most of the (φ, ψ) plane — the allowed regions (α-helix basin, β-sheet basin, left-handed helix) are the Ramachandran-allowed regions.

— G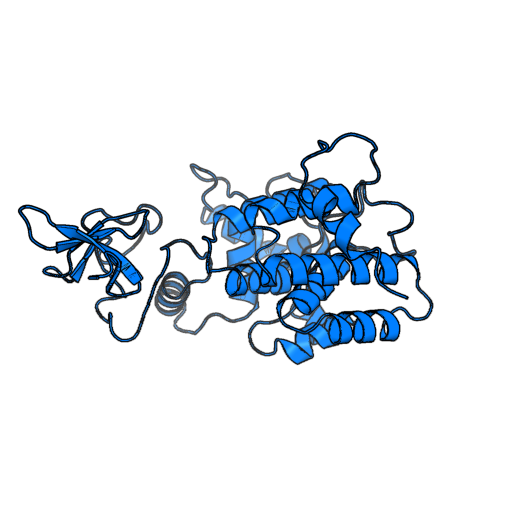lobal shape and packing —

The geometric summary reports three shape descriptors. Rg (radius of gyration) measures how spread out the Cα atoms are about their centre of mass; compact globular proteins have small Rg, elongated or unfolded ones large. Cα contacts (<8 Å, |i−j|>4) count long-range residue pairs in spatial proximity — high for tightly packed folds, near zero for rods or random coil. The bounding-box extents give the protein's footprint along x, y, z in Å.

Solvent-accessible surface area (SASA) is the area in Å² traced out by the centre of a 1.4 Å probe sphere (a water molecule) rolled over the protein's van der Waals surface (Shrake–Rupley / Lee–Richards construction). Buried residues have near-zero SASA; fully exposed residues can exceed 200 Å². The total SASA scales roughly with the number of surface residues.

The contact map is a binary N×N matrix image: pixel (i, j) is dark where Cα_i and Cα_j are within 8 Å and |i−j|>4. Because the |i−j|>4 filter removes local helical contacts, off-diagonal stripes parallel to the main diagonal indicate parallel β-sheets; stripes perpendicular to it indicate antiparallel β-sheets. The Ramachandran plot scatters every residue's (φ, ψ) pair against the sterically allowed regions. The PAE heatmap renders the predicted-aligned-error matrix.

— Structural neighborhood —

3Di is Foldseek's structural alphabet. Each residue is assigned one of twenty discrete states based on how its Cα sits relative to its spatial (not sequential) neighbors. Aligning 3Di strings finds structural homologs roughly as well as full 3D superposition, but orders of magnitude faster.

Nearest PDB neighbors are the top structural matches found by Foldseek when searching this structure against the entire Protein Data Bank. Each hit reports a TM-score (0 to 1; >0.5 almost always implies the same fold) and an E-value. These are *structural* homologs — they may share no detectable sequence similarity.

— Confidence and disorder —

For AlphaFold models, the B-factor field carries pLDDT — the model's own estimate of local accuracy on a 0–100 scale. Regions with pLDDT<50 should be treated as essentially unmodeled; they often correspond to intrinsically disordered segments.

Crystallographic B-factors measure how much each atom's electron density is smeared out, in Å². They rise in mobile loops and surface residues and fall in the buried interior. In AlphaFold models this column is repurposed to hold pLDDT instead.

Predicted aligned error is AlphaFold's pairwise confidence. Unlike pLDDT (per-residue), PAE is per-residue-pair and captures whether two parts of the structure are correctly placed relative to each other. Units are ångströms of expected positional error.